Protein AF-A0A9E5WPI5-F1 (afdb_monomer)

Sequence (340 aa):
MIYPVNTEYEIFSVGKRRHTLGAVFVLNHKKPLEIGVPPVRPVAEEARRQGALLDLDKHSWPWSLMLVPVMKVDLFELANNHMWRTQFFFRRWTIETKPQSMQIESDSHGMTERGWMQYGFQTYYALLNCGFRMRPTAGTASGVHPVPLGFSRVYVFLPKGFSYDRWIEGLDAGRSFVTTGPMLDIRFNDKPPGHGFNVMPGTPARCRVQGVAESLHRLDRIEVIANGTVVRQIRPKNQPRSAGGFRSPIDISLPLEGSVWIAVRCFEPRPNGRYRFAHTAPVYFDRPGHPVRPRRADVQFLVQRMEEELRRNTGVLDESALNEYREALGLYRRLLEKAR

Radius of gyration: 19.89 Å; Cα contacts (8 Å, |Δi|>4): 734; chains: 1; bounding box: 46×51×60 Å

Secondary structure (DSSP, 8-state):
----EEEEEEEEEETTEEEEEEEEEEEEESS-----SSS-HHHHHHHHHTT-EEEES-TTSTTHHHHIIIII--EEEEE-TT--SS----TTTTGGG--GGGT--EETTEE-HHHHHHHHHHHHHHHHHTT--PEEEE---BTTBS--TTSSEEEE--TT---HHHHHHHHHTT-EEEESS-EEEEEETTBPTT-EEEPPTT--EEEEEEEEEEESS--SEEEEEETTEEEEEE----EE-TTSSEEEEEEEEEEE-SSEEEEEEEEEEEGGGEEEEEEEPPEEEE-TT-PPPPPHHHHHHHHHHHHHHHHHHTTTS-HHHHHHHHHHHHHHHHHHHH--

Structure (mmCIF, N/CA/C/O backbone):
data_AF-A0A9E5WPI5-F1
#
_entry.id   AF-A0A9E5WPI5-F1
#
loop_
_atom_site.group_PDB
_atom_site.id
_atom_site.type_symbol
_atom_site.label_atom_id
_atom_site.label_alt_id
_atom_site.label_comp_id
_atom_site.label_asym_id
_atom_site.label_entity_id
_atom_site.label_seq_id
_atom_site.pdbx_PDB_ins_code
_atom_site.Cartn_x
_atom_site.Cartn_y
_atom_site.Cartn_z
_atom_site.occupancy
_atom_site.B_iso_or_equiv
_atom_site.auth_seq_id
_atom_site.auth_comp_id
_atom_site.auth_asym_id
_atom_site.auth_atom_id
_atom_site.pdbx_PDB_model_num
ATOM 1 N N . MET A 1 1 ? -26.278 1.081 -14.578 1.00 50.69 1 MET A N 1
ATOM 2 C CA . MET A 1 1 ? -25.962 0.057 -13.561 1.00 50.69 1 MET A CA 1
ATOM 3 C C . MET A 1 1 ? -24.914 0.651 -12.631 1.00 50.69 1 MET A C 1
ATOM 5 O O . MET A 1 1 ? -23.851 1.017 -13.118 1.00 50.69 1 MET A O 1
ATOM 9 N N . ILE A 1 2 ? -25.239 0.849 -11.352 1.00 63.28 2 ILE A N 1
ATOM 10 C CA . ILE A 1 2 ? -24.267 1.232 -10.314 1.00 63.28 2 ILE A CA 1
ATOM 11 C C . ILE A 1 2 ? -23.739 -0.090 -9.754 1.00 63.28 2 ILE A C 1
ATOM 13 O O . ILE A 1 2 ? -24.537 -0.901 -9.297 1.00 63.28 2 ILE A O 1
ATOM 17 N N . TYR A 1 3 ? -22.442 -0.356 -9.914 1.00 68.56 3 TYR A N 1
ATOM 18 C CA . TYR A 1 3 ? -21.867 -1.680 -9.648 1.00 68.56 3 TYR A CA 1
ATOM 19 C C . TYR A 1 3 ? -21.501 -1.880 -8.162 1.00 68.56 3 TYR A C 1
ATOM 21 O O . TYR A 1 3 ? -22.060 -2.788 -7.551 1.00 68.56 3 TYR A O 1
ATOM 29 N N . PRO A 1 4 ? -20.633 -1.057 -7.540 1.00 72.50 4 PRO A N 1
ATOM 30 C CA . PRO A 1 4 ? -20.450 -1.096 -6.093 1.00 72.50 4 PRO A CA 1
ATOM 31 C C . PRO A 1 4 ? -21.407 -0.195 -5.324 1.00 72.50 4 PRO A C 1
ATOM 33 O O . PRO A 1 4 ? -21.613 0.961 -5.697 1.00 72.50 4 PRO A O 1
ATOM 36 N N . VAL A 1 5 ? -21.812 -0.673 -4.149 1.00 85.31 5 VAL A N 1
ATOM 37 C CA . VAL A 1 5 ? -21.965 0.200 -2.987 1.00 85.31 5 VAL A CA 1
ATOM 38 C C . VAL A 1 5 ? -20.600 0.212 -2.292 1.00 85.31 5 VAL A C 1
ATOM 40 O O . VAL A 1 5 ? -20.033 -0.846 -2.011 1.00 85.31 5 VAL A O 1
ATOM 43 N N . ASN A 1 6 ? -20.027 1.402 -2.123 1.00 92.44 6 ASN A N 1
ATOM 44 C CA . ASN A 1 6 ? -18.792 1.615 -1.375 1.00 92.44 6 ASN A CA 1
ATOM 45 C C . ASN A 1 6 ? -19.100 2.581 -0.236 1.00 92.44 6 ASN A C 1
ATOM 47 O O . ASN A 1 6 ? -19.814 3.562 -0.451 1.00 92.44 6 ASN A O 1
ATOM 51 N N . THR A 1 7 ? -18.532 2.329 0.937 1.00 94.31 7 THR A N 1
ATOM 52 C CA . THR A 1 7 ? -18.686 3.200 2.105 1.00 94.31 7 THR A CA 1
ATOM 53 C C . THR A 1 7 ? -17.316 3.647 2.575 1.00 94.31 7 THR A C 1
ATOM 55 O O . THR A 1 7 ? -16.410 2.829 2.716 1.00 94.31 7 THR A O 1
ATOM 58 N N . GLU A 1 8 ? -17.174 4.939 2.832 1.00 94.19 8 GLU A N 1
ATOM 59 C CA . GLU A 1 8 ? -16.038 5.502 3.548 1.00 94.19 8 GLU A CA 1
ATOM 60 C C . GLU A 1 8 ? -16.469 5.805 4.981 1.00 94.19 8 GLU A C 1
ATOM 62 O O . GLU A 1 8 ? -17.449 6.515 5.206 1.00 94.19 8 GLU A O 1
ATOM 67 N N . TYR A 1 9 ? -15.732 5.271 5.950 1.00 96.25 9 TYR A N 1
ATOM 68 C CA . TYR A 1 9 ? -15.844 5.674 7.344 1.00 96.25 9 TYR A CA 1
ATOM 69 C C . TYR A 1 9 ? -14.754 6.692 7.642 1.00 96.25 9 TYR A C 1
ATOM 71 O O . TYR A 1 9 ? -13.637 6.298 7.963 1.00 96.25 9 TYR A O 1
ATOM 79 N N . GLU A 1 10 ? -15.076 7.982 7.539 1.00 94.56 10 GLU A N 1
ATOM 80 C CA . GLU A 1 10 ? -14.158 9.084 7.836 1.00 94.56 10 GLU A CA 1
ATOM 81 C C . GLU A 1 10 ? -14.549 9.777 9.149 1.00 94.56 10 GLU A C 1
ATOM 83 O O . GLU A 1 10 ? -15.608 10.396 9.271 1.00 94.56 10 GLU A O 1
ATOM 88 N N . ILE A 1 11 ? -13.696 9.650 10.167 1.00 96.38 11 ILE A N 1
ATOM 89 C CA . ILE A 1 11 ? -14.0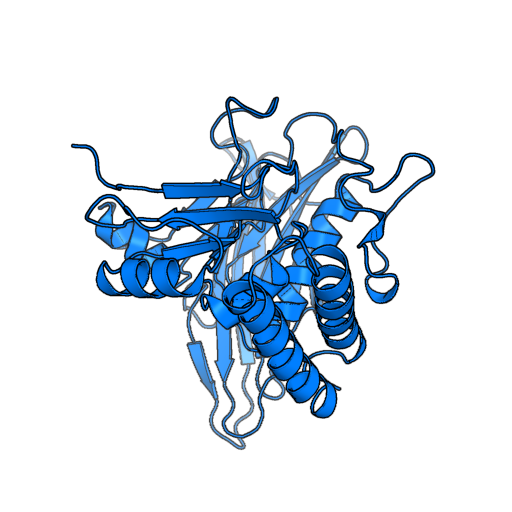26 10.037 11.541 1.00 96.38 11 ILE A CA 1
ATOM 90 C C . ILE A 1 11 ? -13.159 11.208 11.989 1.00 96.38 11 ILE A C 1
ATOM 92 O O . ILE A 1 11 ? -11.982 11.049 12.328 1.00 96.38 11 ILE A O 1
ATOM 96 N N . PHE A 1 12 ? -13.775 12.390 12.048 1.00 96.44 12 PHE A N 1
ATOM 97 C CA . PHE A 1 12 ? -13.180 13.627 12.577 1.00 96.44 12 PHE A CA 1
ATOM 98 C C . PHE A 1 12 ? -13.698 14.023 13.964 1.00 96.44 12 PHE A C 1
ATOM 100 O O . PHE A 1 12 ? -13.145 14.922 14.609 1.00 96.44 12 PHE A O 1
ATOM 107 N N . SER A 1 13 ? -14.755 13.366 14.433 1.00 96.12 13 SER A N 1
ATOM 108 C CA . SER A 1 13 ? -15.372 13.593 15.736 1.00 96.12 13 SER A CA 1
ATOM 109 C C . SER A 1 13 ? -15.882 12.290 16.330 1.00 96.12 13 SER A C 1
ATOM 111 O O . SER A 1 13 ? -16.380 11.433 15.607 1.00 96.12 13 SER A O 1
ATOM 113 N N . VAL A 1 14 ? -15.816 12.186 17.655 1.00 95.69 14 VAL A N 1
ATOM 114 C CA . VAL A 1 14 ? -16.407 11.092 18.430 1.00 95.69 14 VAL A CA 1
ATOM 115 C C . VAL A 1 14 ? -17.409 11.705 19.402 1.00 95.69 14 VAL A C 1
ATOM 117 O O . VAL A 1 14 ? -17.061 12.566 20.218 1.00 95.69 14 VAL A O 1
ATOM 120 N N . GLY A 1 15 ? -18.680 11.320 19.267 1.00 91.75 15 GLY A N 1
ATOM 121 C CA . GLY A 1 15 ? -19.781 12.022 19.922 1.00 91.75 15 GLY A CA 1
ATOM 122 C C . GLY A 1 15 ? -19.770 13.511 19.559 1.00 91.75 15 GLY A C 1
ATOM 123 O O . GLY A 1 15 ? -19.782 13.876 18.388 1.00 91.75 15 GLY A O 1
ATOM 124 N N . LYS A 1 16 ? -19.705 14.385 20.570 1.00 93.06 16 LYS A N 1
ATOM 125 C CA . LYS A 1 16 ? -19.639 15.849 20.384 1.00 93.06 16 LYS A CA 1
ATOM 126 C C . LYS A 1 16 ? -18.210 16.408 20.341 1.00 93.06 16 LYS A C 1
ATOM 128 O O . LYS A 1 16 ? -18.032 17.612 20.176 1.00 93.06 16 LYS A O 1
ATOM 133 N N . ARG A 1 17 ? -17.183 15.573 20.530 1.00 94.50 17 ARG A N 1
ATOM 134 C CA . ARG A 1 17 ? -15.786 16.013 20.633 1.00 94.50 17 ARG A CA 1
ATOM 135 C C . ARG A 1 17 ? -15.094 15.886 19.281 1.00 94.50 17 ARG A C 1
ATOM 137 O O . ARG A 1 17 ? -15.093 14.812 18.685 1.00 94.50 17 ARG A O 1
ATOM 144 N N . ARG A 1 18 ? -14.440 16.958 18.822 1.00 96.88 18 ARG A N 1
ATOM 145 C CA . ARG A 1 18 ? -13.533 16.885 17.668 1.00 96.88 18 ARG A CA 1
ATOM 146 C C . ARG A 1 18 ? -12.346 15.998 18.030 1.00 96.88 18 ARG A C 1
ATOM 148 O O . ARG A 1 18 ? -11.587 16.319 18.943 1.00 96.88 18 ARG A O 1
ATOM 155 N N . HIS A 1 19 ? -12.221 14.879 17.333 1.00 96.94 19 HIS A N 1
ATOM 156 C CA . HIS A 1 19 ? -11.227 13.852 17.604 1.00 96.94 19 HIS A CA 1
ATOM 157 C C . HIS A 1 19 ? -11.048 12.976 16.368 1.00 96.94 19 HIS A C 1
ATOM 159 O O . HIS A 1 19 ? -11.826 12.061 16.118 1.00 96.94 19 HIS A O 1
ATOM 165 N N . THR A 1 20 ? -10.031 13.288 15.568 1.00 96.62 20 THR A N 1
ATOM 166 C CA . THR A 1 20 ? -9.772 12.563 14.322 1.00 96.62 20 THR A CA 1
ATOM 167 C C . THR A 1 20 ? -9.248 11.156 14.598 1.00 96.62 20 THR A C 1
ATOM 169 O O . THR A 1 20 ? -8.258 11.008 15.317 1.00 96.62 20 THR A O 1
ATOM 172 N N . LEU A 1 21 ? -9.864 10.139 13.998 1.00 96.88 21 LEU A N 1
ATOM 173 C CA . LEU A 1 21 ? -9.338 8.771 13.958 1.00 96.88 21 LEU A CA 1
ATOM 174 C C . LEU A 1 21 ? -8.759 8.440 12.580 1.00 96.88 21 LEU A C 1
ATOM 176 O O . LEU A 1 21 ? -7.684 7.846 12.515 1.00 96.88 21 LEU A O 1
ATOM 180 N N . GLY A 1 22 ? -9.408 8.908 11.510 1.00 95.50 22 GLY A N 1
ATOM 181 C CA . GLY A 1 22 ? -8.979 8.726 10.124 1.00 95.50 22 GLY A CA 1
ATOM 182 C C . GLY A 1 22 ? -10.074 8.161 9.233 1.00 95.50 22 GLY A C 1
ATOM 183 O O . GLY A 1 22 ? -11.251 8.296 9.558 1.00 95.50 22 GLY A O 1
ATOM 184 N N . ALA A 1 23 ? -9.659 7.518 8.139 1.00 95.81 23 ALA A N 1
ATOM 185 C CA . ALA A 1 23 ? -10.548 6.892 7.166 1.00 95.81 23 ALA A CA 1
ATOM 186 C C . ALA A 1 23 ? -10.240 5.400 6.936 1.00 95.81 23 ALA A C 1
ATOM 188 O O . ALA A 1 23 ? -9.087 4.969 7.063 1.00 95.81 23 ALA A O 1
ATOM 189 N N . VAL A 1 24 ? -11.277 4.631 6.597 1.00 96.88 24 VAL A N 1
ATOM 190 C CA . VAL A 1 24 ? -11.214 3.260 6.060 1.00 96.88 24 VAL A CA 1
ATOM 191 C C . VAL A 1 24 ? -12.361 3.062 5.073 1.00 96.88 24 VAL A C 1
ATOM 193 O O . VAL A 1 24 ? -13.475 3.533 5.311 1.00 96.88 24 VAL A O 1
ATOM 196 N N . PHE A 1 25 ? -12.103 2.357 3.974 1.00 96.62 25 PHE A N 1
ATOM 197 C CA . PHE A 1 25 ? -13.113 2.087 2.956 1.00 96.62 25 PHE A CA 1
ATOM 198 C C . PHE A 1 25 ? -13.606 0.646 3.022 1.00 96.62 25 PHE A C 1
ATOM 200 O O . PHE A 1 25 ? -12.825 -0.290 3.196 1.00 96.62 25 PHE A O 1
ATOM 207 N N . VAL A 1 26 ? -14.905 0.466 2.804 1.00 97.31 26 VAL A N 1
ATOM 208 C CA . VAL A 1 26 ? -15.525 -0.822 2.503 1.00 97.31 26 VAL A CA 1
ATOM 209 C C . VAL A 1 26 ? -15.903 -0.826 1.030 1.00 97.31 26 VAL A C 1
ATOM 211 O O . VAL A 1 26 ? -16.758 -0.052 0.601 1.00 97.31 26 VAL A O 1
ATOM 214 N N . LEU A 1 27 ? -15.258 -1.689 0.252 1.00 95.75 27 LEU A N 1
ATOM 215 C CA . LEU A 1 27 ? -15.398 -1.756 -1.197 1.00 95.75 27 LEU A CA 1
ATOM 216 C C . LEU A 1 27 ? -16.236 -2.965 -1.614 1.00 95.75 27 LEU A C 1
ATOM 218 O O . LEU A 1 27 ? -15.983 -4.074 -1.148 1.00 95.75 27 LEU A O 1
ATOM 222 N N . ASN A 1 28 ? -17.163 -2.775 -2.558 1.00 95.25 28 ASN A N 1
ATOM 223 C CA . ASN A 1 28 ? -18.013 -3.839 -3.115 1.00 95.25 28 ASN A CA 1
ATOM 224 C C . ASN A 1 28 ? -18.935 -4.524 -2.084 1.00 95.25 28 ASN A C 1
ATOM 226 O O . ASN A 1 28 ? -19.221 -5.719 -2.187 1.00 95.25 28 ASN A O 1
ATOM 230 N N . HIS A 1 29 ? -19.435 -3.784 -1.095 1.00 94.38 29 HIS A N 1
ATOM 231 C CA . HIS A 1 29 ? -20.522 -4.309 -0.272 1.00 94.38 29 HIS A CA 1
ATOM 232 C C . HIS A 1 29 ? -21.839 -4.279 -1.076 1.00 94.38 29 HIS A C 1
ATOM 234 O O . HIS A 1 29 ? -22.006 -3.511 -2.027 1.00 94.38 29 HIS A O 1
ATOM 240 N N . LYS A 1 30 ? -22.758 -5.192 -0.762 1.00 92.50 30 LYS A N 1
ATOM 241 C CA . LYS A 1 30 ? -23.989 -5.457 -1.527 1.00 92.50 30 LYS A CA 1
ATOM 242 C C . LYS A 1 30 ? -25.201 -4.684 -1.011 1.00 92.50 30 LYS A C 1
ATOM 244 O O . LYS A 1 30 ? -26.140 -4.452 -1.766 1.00 92.50 30 LYS A O 1
ATOM 249 N N . LYS A 1 31 ? -25.189 -4.293 0.262 1.00 92.31 31 LYS A N 1
ATOM 250 C CA . LYS A 1 31 ? -26.218 -3.492 0.932 1.00 92.31 31 LYS A CA 1
ATOM 251 C C . LYS A 1 31 ? -25.551 -2.389 1.752 1.00 92.31 31 LYS A C 1
ATOM 253 O O . LYS A 1 31 ? -24.484 -2.658 2.306 1.00 92.31 31 LYS A O 1
ATOM 258 N N . PRO A 1 32 ? -26.138 -1.182 1.845 1.00 91.25 32 PRO A N 1
ATOM 259 C CA . PRO A 1 32 ? -25.635 -0.117 2.711 1.00 91.25 32 PRO A CA 1
ATOM 260 C C . PRO A 1 32 ? -25.313 -0.609 4.126 1.00 91.25 32 PRO A C 1
ATOM 262 O O . PRO A 1 32 ? -26.016 -1.463 4.663 1.00 91.25 32 PRO A O 1
ATOM 265 N N . LEU A 1 33 ? -24.233 -0.088 4.705 1.00 93.19 33 LEU A N 1
ATOM 266 C CA . LEU A 1 33 ? -23.847 -0.396 6.077 1.00 93.19 33 LEU A CA 1
ATOM 267 C C . LEU A 1 33 ? -24.508 0.612 7.018 1.00 93.19 33 LEU A C 1
ATOM 269 O O . LEU A 1 33 ? -24.252 1.808 6.925 1.00 93.19 33 LEU A O 1
ATOM 273 N N . GLU A 1 34 ? -25.332 0.122 7.940 1.00 93.38 34 GLU A N 1
ATOM 274 C CA . GLU A 1 34 ? -26.036 0.939 8.945 1.00 93.38 34 GLU A CA 1
ATOM 275 C C . GLU A 1 34 ? -25.361 0.864 10.328 1.00 93.38 34 GLU A C 1
ATOM 277 O O . GLU A 1 34 ? -25.966 1.122 11.365 1.00 93.38 34 GLU A O 1
ATOM 282 N N . ILE A 1 35 ? -24.085 0.475 10.350 1.00 95.19 35 ILE A N 1
ATOM 283 C CA . ILE A 1 35 ? -23.294 0.270 11.564 1.00 95.19 35 ILE A CA 1
ATOM 284 C C . ILE A 1 35 ? -22.395 1.491 11.767 1.00 95.19 35 ILE A C 1
ATOM 286 O O . ILE A 1 35 ? -21.626 1.845 10.873 1.00 95.19 35 ILE A O 1
ATOM 290 N N . GLY A 1 36 ? -22.485 2.130 12.935 1.00 93.75 36 GLY A N 1
ATOM 291 C CA . GLY A 1 36 ? -21.607 3.235 13.326 1.00 93.75 36 GLY A CA 1
ATOM 292 C C . GLY A 1 36 ? -20.227 2.765 13.796 1.00 93.75 36 GLY A C 1
ATOM 293 O O . GLY A 1 36 ? -20.041 1.600 14.136 1.00 93.75 36 GLY A O 1
ATOM 294 N N . VAL A 1 37 ? -19.267 3.691 13.841 1.00 95.44 37 VAL A N 1
ATOM 295 C CA . VAL A 1 37 ? -17.918 3.465 14.386 1.00 95.44 37 VAL A CA 1
ATOM 296 C C . VAL A 1 37 ? -17.485 4.662 15.237 1.00 95.44 37 VAL A C 1
ATOM 298 O O . VAL A 1 37 ? -17.941 5.782 14.979 1.00 95.44 37 VAL A O 1
ATOM 301 N N . PRO A 1 38 ? -16.559 4.477 16.195 1.00 95.94 38 PRO A N 1
ATOM 302 C CA . PRO A 1 38 ? -16.013 3.199 16.690 1.00 95.94 38 PRO A CA 1
ATOM 303 C C . PRO A 1 38 ? -16.991 2.460 17.641 1.00 95.94 38 PRO A C 1
ATOM 305 O O . PRO A 1 38 ? -17.919 3.109 18.123 1.00 95.94 38 PRO A O 1
ATOM 308 N N . PRO A 1 39 ? -16.818 1.145 17.926 1.00 97.50 39 PRO A N 1
ATOM 309 C CA . PRO A 1 39 ? -15.755 0.222 17.479 1.00 97.50 39 PRO A CA 1
ATOM 310 C C . PRO A 1 39 ? -15.875 -0.186 15.999 1.00 97.50 39 PRO A C 1
ATOM 312 O O . PRO A 1 39 ? -16.921 0.002 15.383 1.00 97.50 39 PRO A O 1
ATOM 315 N N . VAL A 1 40 ? -14.810 -0.739 15.406 1.00 98.12 40 VAL A N 1
ATOM 316 C CA . VAL A 1 40 ? -14.746 -1.043 13.956 1.00 98.12 40 VAL A CA 1
ATOM 317 C C . VAL A 1 40 ? -14.984 -2.513 13.594 1.00 98.12 40 VAL A C 1
ATOM 319 O O . VAL A 1 40 ? -15.326 -2.820 12.450 1.00 98.12 40 VAL A O 1
ATOM 322 N N . ARG A 1 41 ? -14.826 -3.449 14.535 1.00 98.31 41 ARG A N 1
ATOM 323 C CA . ARG A 1 41 ? -14.982 -4.892 14.291 1.00 98.31 41 ARG A CA 1
ATOM 324 C C . ARG A 1 41 ? -16.346 -5.273 13.696 1.00 98.31 41 ARG A C 1
ATOM 326 O O . ARG A 1 41 ? -16.334 -6.019 12.715 1.00 98.31 41 ARG A O 1
ATOM 333 N N . PRO A 1 42 ? -17.497 -4.758 14.178 1.00 98.31 42 PRO A N 1
ATOM 334 C CA . PRO A 1 42 ? -18.795 -5.123 13.604 1.00 98.31 42 PRO A CA 1
ATOM 335 C C . PRO A 1 42 ? -18.935 -4.722 12.127 1.00 98.31 42 PRO A C 1
ATOM 337 O O . PRO A 1 42 ? -19.527 -5.457 11.337 1.00 98.31 42 PRO A O 1
ATOM 340 N N . VAL A 1 43 ? -18.330 -3.594 11.729 1.00 98.06 43 VAL A N 1
ATOM 341 C CA . VAL A 1 43 ? -18.262 -3.164 10.322 1.00 98.06 43 VAL A CA 1
ATOM 342 C C . VAL A 1 43 ? -17.446 -4.151 9.494 1.00 98.06 43 VAL A C 1
ATOM 344 O O . VAL A 1 43 ? -17.877 -4.546 8.412 1.00 98.06 43 VAL A O 1
ATOM 347 N N . ALA A 1 44 ? -16.286 -4.581 9.998 1.00 98.06 44 ALA A N 1
ATOM 348 C CA . ALA A 1 44 ? -15.452 -5.556 9.305 1.00 98.06 44 ALA A CA 1
ATOM 349 C C . ALA A 1 44 ? -16.178 -6.898 9.121 1.00 98.06 44 ALA A C 1
ATOM 351 O O . ALA A 1 44 ? -16.137 -7.479 8.039 1.00 98.06 44 ALA A O 1
ATOM 352 N N . GLU A 1 45 ? -16.872 -7.384 10.149 1.00 98.25 45 GLU A N 1
ATOM 353 C CA . GLU A 1 45 ? -17.633 -8.635 10.091 1.00 98.25 45 GLU A CA 1
ATOM 354 C C . GLU A 1 45 ? -18.777 -8.569 9.073 1.00 98.25 45 GLU A C 1
ATOM 356 O O . GLU A 1 45 ? -18.928 -9.484 8.261 1.00 98.25 45 GLU A 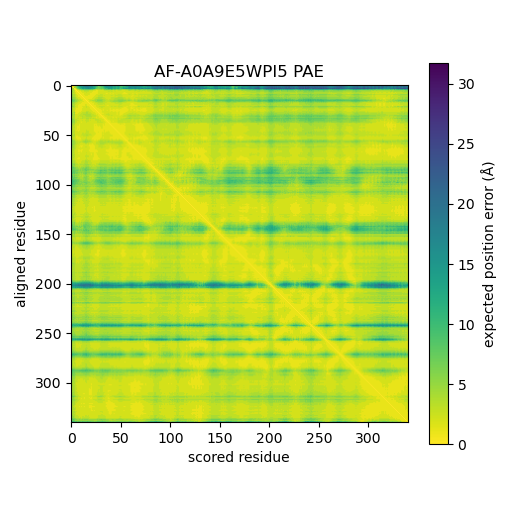O 1
ATOM 361 N N . GLU A 1 46 ? -19.540 -7.473 9.052 1.00 97.88 46 GLU A N 1
ATOM 362 C CA . GLU A 1 46 ? -20.605 -7.288 8.064 1.00 97.88 46 GLU A CA 1
ATOM 363 C C . GLU A 1 46 ? -20.053 -7.139 6.642 1.00 97.88 46 GLU A C 1
ATOM 365 O O . GLU A 1 46 ? -20.544 -7.792 5.721 1.00 97.88 46 GLU A O 1
ATOM 370 N N . ALA A 1 47 ? -18.984 -6.361 6.455 1.00 97.06 47 ALA A N 1
ATOM 371 C CA . ALA A 1 47 ? -18.306 -6.246 5.167 1.00 97.06 47 ALA A CA 1
ATOM 372 C C . ALA A 1 47 ? -17.906 -7.630 4.623 1.00 97.06 47 ALA A C 1
ATOM 374 O O . ALA A 1 47 ? -18.170 -7.955 3.463 1.00 97.06 47 ALA A O 1
ATOM 375 N N . ARG A 1 48 ? -17.342 -8.490 5.480 1.00 96.81 48 ARG A N 1
ATOM 376 C CA . ARG A 1 48 ? -16.956 -9.864 5.122 1.00 96.81 48 ARG A CA 1
ATOM 377 C C . ARG A 1 48 ? -18.156 -10.729 4.753 1.00 96.81 48 ARG A C 1
ATOM 379 O O . ARG A 1 48 ? -18.073 -11.445 3.757 1.00 96.81 48 ARG A O 1
ATOM 386 N N . ARG A 1 49 ? -19.274 -10.640 5.490 1.00 97.25 49 ARG A N 1
ATOM 387 C CA . ARG A 1 49 ? -20.525 -11.347 5.139 1.00 97.25 49 ARG A CA 1
ATOM 388 C C . ARG A 1 49 ? -21.025 -10.978 3.744 1.00 97.25 49 ARG A C 1
ATOM 390 O O . ARG A 1 49 ? -21.590 -11.823 3.057 1.00 97.25 49 ARG A O 1
ATOM 397 N N . GLN A 1 50 ? -20.787 -9.742 3.316 1.00 95.81 50 GLN A N 1
ATOM 398 C CA . GLN A 1 50 ? -21.175 -9.255 1.994 1.00 95.81 50 GLN A CA 1
ATOM 399 C C . GLN A 1 50 ? -20.123 -9.506 0.894 1.00 95.81 50 GLN A C 1
ATOM 401 O O . GLN A 1 50 ? -20.351 -9.128 -0.255 1.00 95.81 50 GLN A O 1
ATOM 406 N N . GLY A 1 51 ? -18.984 -10.136 1.209 1.00 95.19 51 GLY A N 1
ATOM 407 C CA . GLY A 1 51 ? -17.891 -10.357 0.253 1.00 95.19 51 GLY A CA 1
ATOM 408 C C . GLY A 1 51 ? -17.136 -9.079 -0.134 1.00 95.19 51 GLY A C 1
ATOM 409 O O . GLY A 1 51 ? -16.539 -9.017 -1.209 1.00 95.19 51 GLY A O 1
ATOM 410 N N . ALA A 1 52 ? -17.190 -8.051 0.715 1.00 96.94 52 ALA A N 1
ATOM 411 C CA . ALA A 1 52 ? -16.508 -6.783 0.503 1.00 96.94 52 ALA A CA 1
ATOM 412 C C . ALA A 1 52 ? -15.021 -6.854 0.884 1.00 96.94 52 ALA A C 1
ATOM 414 O O . ALA A 1 52 ? -14.601 -7.660 1.725 1.00 96.94 52 ALA A O 1
ATOM 415 N N . LEU A 1 53 ? -14.242 -5.953 0.286 1.00 97.94 53 LEU A N 1
ATOM 416 C CA . LEU A 1 53 ? -12.843 -5.713 0.633 1.00 97.94 53 LEU A CA 1
ATOM 417 C C . LEU A 1 53 ? -12.727 -4.487 1.539 1.00 97.94 53 LEU A C 1
ATOM 419 O O . LEU A 1 53 ? -13.491 -3.534 1.402 1.00 97.94 53 LEU A O 1
ATOM 423 N N . LEU A 1 54 ? -11.753 -4.501 2.442 1.00 98.31 54 LEU A N 1
ATOM 424 C CA . LEU A 1 54 ? -11.457 -3.388 3.344 1.00 98.31 54 LEU A CA 1
ATOM 425 C C . LEU A 1 54 ? -10.171 -2.686 2.904 1.00 98.31 54 LEU A C 1
ATOM 427 O O . LEU A 1 54 ? -9.130 -3.338 2.822 1.00 98.31 54 LEU A O 1
ATOM 431 N N . ASP A 1 55 ? -10.221 -1.379 2.651 1.00 97.75 55 ASP A N 1
ATOM 432 C CA . ASP A 1 55 ? -9.068 -0.594 2.187 1.00 97.75 55 ASP A CA 1
ATOM 433 C C . ASP A 1 55 ? -8.613 0.452 3.204 1.00 97.75 55 ASP A C 1
ATOM 435 O O . ASP A 1 55 ? -9.408 1.238 3.726 1.00 97.75 55 ASP A O 1
ATOM 439 N N . LEU A 1 56 ? -7.311 0.445 3.485 1.00 96.38 56 LEU A N 1
ATOM 440 C CA . LEU A 1 56 ? -6.658 1.399 4.364 1.00 96.38 56 LEU A CA 1
ATOM 441 C C . LEU A 1 56 ? -6.303 2.674 3.586 1.00 96.38 56 LEU A C 1
ATOM 443 O O . LEU A 1 56 ? -5.282 2.694 2.898 1.00 96.38 56 LEU A O 1
ATOM 447 N N . ASP A 1 57 ? -7.077 3.751 3.772 1.00 93.38 57 ASP A N 1
ATOM 448 C CA . ASP A 1 57 ? -6.886 5.048 3.082 1.00 93.38 57 ASP A CA 1
ATOM 449 C C . ASP A 1 57 ? -5.456 5.595 3.215 1.00 93.38 57 ASP A C 1
ATOM 451 O O . ASP A 1 57 ? -4.796 5.978 2.251 1.00 93.38 57 ASP A O 1
ATOM 455 N N . LYS A 1 58 ? -4.934 5.641 4.443 1.00 92.25 58 LYS A N 1
ATOM 456 C CA . LYS A 1 58 ? -3.563 6.092 4.702 1.00 92.25 58 LYS A CA 1
ATOM 457 C C . LYS A 1 58 ? -2.956 5.305 5.836 1.00 92.25 58 LYS A C 1
ATOM 459 O O . LYS A 1 58 ? -3.569 5.092 6.872 1.00 92.25 58 LYS A O 1
ATOM 464 N N . HIS A 1 59 ? -1.679 5.004 5.698 1.00 93.44 59 HIS A N 1
ATOM 465 C CA . HIS A 1 59 ? -0.868 4.376 6.735 1.00 93.44 59 HIS A CA 1
ATOM 466 C C . HIS A 1 59 ? -0.679 5.225 8.000 1.00 93.44 59 HIS A C 1
ATOM 468 O O . HIS A 1 59 ? -0.390 4.671 9.057 1.00 93.44 59 HIS A O 1
ATOM 474 N N . SER A 1 60 ? -0.832 6.549 7.899 1.00 94.06 60 SER A N 1
ATOM 475 C CA . SER A 1 60 ? -0.496 7.477 8.979 1.00 94.06 60 SER A CA 1
ATOM 476 C C . SER A 1 60 ? -1.694 8.041 9.742 1.00 94.06 60 SER A C 1
ATOM 478 O O . SER A 1 60 ? -1.490 8.834 10.660 1.00 94.06 60 SER A O 1
ATOM 480 N N . TRP A 1 61 ? -2.935 7.647 9.418 1.00 95.94 61 TRP A N 1
ATOM 481 C CA . TRP A 1 61 ? -4.055 8.048 10.269 1.00 95.94 61 TRP A CA 1
ATOM 482 C C . TRP A 1 61 ? -3.915 7.464 11.681 1.00 95.94 61 TRP A C 1
ATOM 484 O O . TRP A 1 61 ? -3.390 6.355 11.833 1.00 95.94 61 TRP A O 1
ATOM 494 N N . PRO A 1 62 ? -4.425 8.166 12.709 1.00 96.88 62 PRO A N 1
ATOM 495 C CA . PRO A 1 62 ? -4.370 7.711 14.093 1.00 96.88 62 PRO A CA 1
ATOM 496 C C . PRO A 1 62 ? -4.800 6.252 14.300 1.00 96.88 62 PRO A C 1
ATOM 498 O O . PRO A 1 62 ? -4.083 5.489 14.935 1.00 96.88 62 PRO A O 1
ATOM 501 N N . TRP A 1 63 ? -5.916 5.808 13.719 1.00 97.31 63 TRP A N 1
ATOM 502 C CA . TRP A 1 63 ? -6.384 4.430 13.906 1.00 97.31 63 TRP A CA 1
ATOM 503 C C . TRP A 1 63 ? -5.768 3.389 12.965 1.00 97.31 63 TRP A C 1
ATOM 505 O O . TRP A 1 63 ? -5.938 2.196 13.200 1.00 97.31 63 TRP A O 1
ATOM 515 N N . SER A 1 64 ? -5.027 3.788 11.926 1.00 97.62 64 SER A N 1
ATOM 516 C CA . SER A 1 64 ? -4.742 2.910 10.781 1.00 97.62 64 SER A CA 1
ATOM 517 C C . SER A 1 64 ? -4.044 1.617 11.155 1.00 97.62 64 SER A C 1
ATOM 519 O O . SER A 1 64 ? -4.414 0.540 10.694 1.00 97.62 64 SER A O 1
ATOM 521 N N . LEU A 1 65 ? -3.045 1.714 12.028 1.00 98.19 65 LEU A N 1
ATOM 522 C CA . LEU A 1 65 ? -2.268 0.557 12.453 1.00 98.19 65 LEU A CA 1
ATOM 523 C C . LEU A 1 65 ? -3.041 -0.346 13.427 1.00 98.19 65 LEU A C 1
ATOM 525 O O . LEU A 1 65 ? -2.673 -1.507 13.570 1.00 98.19 65 LEU A O 1
ATOM 529 N N . MET A 1 66 ? -4.115 0.137 14.059 1.00 98.62 66 MET A N 1
ATOM 530 C CA . MET A 1 66 ? -5.043 -0.703 14.824 1.00 98.62 66 MET A CA 1
ATOM 531 C C . MET A 1 66 ? -5.979 -1.462 13.878 1.00 98.62 66 MET A C 1
ATOM 533 O O . MET A 1 66 ? -6.182 -2.663 14.058 1.00 98.62 66 MET A O 1
ATOM 537 N N . LEU A 1 67 ? -6.480 -0.793 12.829 1.00 98.75 67 LEU A N 1
ATOM 538 C CA . LEU A 1 67 ? -7.421 -1.396 11.882 1.00 98.75 67 LEU A CA 1
ATOM 539 C C . LEU A 1 67 ? -6.855 -2.663 11.238 1.00 98.75 67 LEU A C 1
ATOM 541 O O . LEU A 1 67 ? -7.582 -3.644 11.100 1.00 98.75 67 LEU A O 1
ATOM 545 N N . VAL A 1 68 ? -5.566 -2.666 10.874 1.00 98.69 68 VAL A N 1
ATOM 546 C CA . VAL A 1 68 ? -4.925 -3.776 10.144 1.00 98.69 68 VAL A CA 1
ATOM 547 C C . VAL A 1 68 ? -5.200 -5.146 10.789 1.00 98.69 68 VAL A C 1
ATOM 549 O O . VAL A 1 68 ? -5.796 -5.987 10.114 1.00 98.69 68 VAL A O 1
ATOM 552 N N . PRO A 1 69 ? -4.840 -5.406 12.062 1.00 98.50 69 PRO A N 1
ATOM 553 C CA . PRO A 1 69 ? -5.139 -6.680 12.711 1.00 98.50 69 PRO A CA 1
ATOM 554 C C . PRO A 1 69 ? -6.606 -6.843 13.132 1.00 98.50 69 PRO A C 1
ATOM 556 O O . PRO A 1 69 ? -7.117 -7.960 13.068 1.00 98.50 69 PRO A O 1
ATOM 559 N N . VAL A 1 70 ? -7.283 -5.767 13.548 1.00 98.62 70 VAL A N 1
ATOM 560 C CA . VAL A 1 70 ? -8.641 -5.839 14.124 1.00 98.62 70 VAL A CA 1
ATOM 561 C C . VAL A 1 70 ? -9.689 -6.116 13.052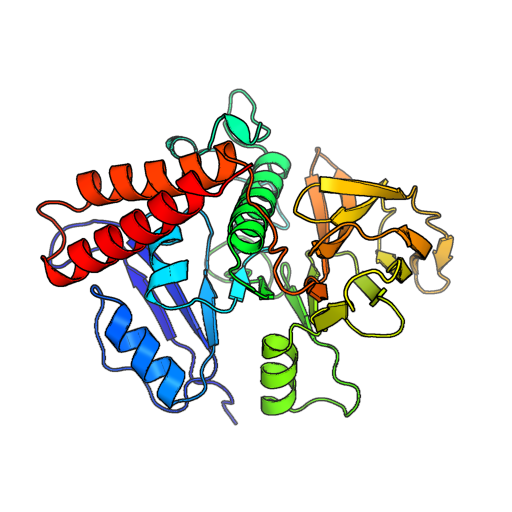 1.00 98.62 70 VAL A C 1
ATOM 563 O O . VAL A 1 70 ? -10.497 -7.034 13.188 1.00 98.62 70 VAL A O 1
ATOM 566 N N . MET A 1 71 ? -9.635 -5.362 11.954 1.00 98.44 71 MET A N 1
ATOM 567 C CA . MET A 1 71 ? -10.528 -5.525 10.808 1.00 98.44 71 MET A CA 1
ATOM 568 C C . MET A 1 71 ? -10.007 -6.552 9.794 1.00 98.44 71 MET A C 1
ATOM 570 O O . MET A 1 71 ? -10.736 -6.928 8.876 1.00 98.44 71 MET A O 1
ATOM 574 N N . LYS A 1 72 ? -8.753 -7.011 9.940 1.00 98.06 72 LYS A N 1
ATOM 575 C CA . LYS A 1 72 ? -8.047 -7.840 8.947 1.00 98.06 72 LYS A CA 1
ATOM 576 C C . LYS A 1 72 ? -8.068 -7.166 7.576 1.00 98.06 72 LYS A C 1
ATOM 578 O O . LYS A 1 72 ? -8.592 -7.730 6.618 1.00 98.06 72 LYS A O 1
ATOM 583 N N . VAL A 1 73 ? -7.574 -5.930 7.525 1.00 98.38 73 VAL A N 1
ATOM 584 C CA . VAL A 1 73 ? -7.659 -5.068 6.337 1.00 98.38 73 VAL A CA 1
ATOM 585 C C . VAL A 1 73 ? -6.984 -5.730 5.135 1.00 98.38 73 VAL A C 1
ATOM 587 O O . VAL A 1 73 ? -5.928 -6.352 5.258 1.00 98.38 73 VAL A O 1
ATOM 590 N N . ASP A 1 74 ? -7.613 -5.603 3.971 1.00 98.56 74 ASP A N 1
ATOM 591 C CA . ASP A 1 74 ? -7.203 -6.274 2.743 1.00 98.56 74 ASP A CA 1
ATOM 592 C C . ASP A 1 74 ? -6.208 -5.487 1.917 1.00 98.56 74 ASP A C 1
ATOM 594 O O . ASP A 1 74 ? -5.266 -6.040 1.343 1.00 98.56 74 ASP A O 1
ATOM 598 N N . LEU A 1 75 ? -6.502 -4.202 1.791 1.00 98.62 75 LEU A N 1
ATOM 599 C CA . LEU A 1 75 ? -5.924 -3.325 0.802 1.00 98.62 75 LEU A CA 1
ATOM 600 C C . LEU A 1 75 ? -5.172 -2.207 1.521 1.00 98.62 75 LEU A C 1
ATOM 602 O O . LEU A 1 75 ? -5.529 -1.794 2.626 1.00 98.62 75 LEU A O 1
ATOM 606 N N . PHE A 1 76 ? -4.064 -1.790 0.925 1.00 98.50 76 PHE A N 1
ATOM 607 C CA . PHE A 1 76 ? -3.235 -0.711 1.438 1.00 98.50 76 PHE A CA 1
ATOM 608 C C . PHE A 1 76 ? -3.065 0.322 0.337 1.00 98.50 76 PHE A C 1
ATOM 610 O O . PHE A 1 76 ? -2.402 0.028 -0.666 1.00 98.50 76 PHE A O 1
ATOM 617 N N . GLU A 1 77 ? -3.569 1.540 0.539 1.00 96.75 77 GLU A N 1
ATOM 618 C CA . GLU A 1 77 ? -3.392 2.626 -0.420 1.00 96.75 77 GLU A CA 1
ATOM 619 C C . GLU A 1 77 ? -1.939 3.124 -0.460 1.00 96.75 77 GLU A C 1
ATOM 621 O O . GLU A 1 77 ? -1.519 4.123 0.140 1.00 96.75 77 GLU A O 1
ATOM 626 N N . LEU A 1 78 ? -1.123 2.393 -1.210 1.00 96.94 78 LEU A N 1
ATOM 627 C CA . LEU A 1 78 ? 0.297 2.658 -1.369 1.00 96.94 78 LEU A CA 1
ATOM 628 C C . LEU A 1 78 ? 0.523 3.909 -2.229 1.00 96.94 78 LEU A C 1
ATOM 630 O O . LEU A 1 78 ? 1.486 4.645 -2.017 1.00 96.94 78 LEU A O 1
ATOM 634 N N . ALA A 1 79 ? -0.395 4.171 -3.164 1.00 95.69 79 ALA A N 1
ATOM 635 C CA . ALA A 1 79 ? -0.511 5.434 -3.886 1.00 95.69 79 ALA A CA 1
ATOM 636 C C . ALA A 1 79 ? -1.737 6.227 -3.395 1.00 95.69 79 ALA A C 1
ATOM 638 O O . ALA A 1 79 ? -2.642 6.517 -4.172 1.00 95.69 79 ALA A O 1
ATOM 639 N N . ASN A 1 80 ? -1.769 6.542 -2.098 1.00 93.94 80 ASN A N 1
ATOM 640 C CA . ASN A 1 80 ? -2.850 7.309 -1.471 1.00 93.94 80 ASN A CA 1
ATOM 641 C C . ASN A 1 80 ? -2.970 8.752 -1.987 1.00 93.94 80 ASN A C 1
ATOM 643 O O . ASN A 1 80 ? -2.129 9.280 -2.723 1.00 93.94 80 ASN A O 1
ATOM 647 N N . ASN A 1 81 ? -4.015 9.410 -1.506 1.00 90.00 81 ASN A N 1
ATOM 648 C CA . ASN A 1 81 ? -4.444 10.766 -1.834 1.00 90.00 81 ASN A CA 1
ATOM 649 C C . ASN A 1 81 ? -3.452 11.891 -1.454 1.00 90.00 81 ASN A C 1
ATOM 651 O O . ASN A 1 81 ? -3.676 13.047 -1.813 1.00 90.00 81 ASN A O 1
ATOM 655 N N . HIS A 1 82 ? -2.322 11.590 -0.805 1.00 91.44 82 HIS A N 1
ATOM 656 C CA . HIS A 1 82 ? -1.205 12.527 -0.601 1.00 91.44 82 HIS A CA 1
ATOM 657 C C . HIS A 1 82 ? -0.094 12.398 -1.663 1.00 91.44 82 HIS A C 1
ATOM 659 O O . HIS A 1 82 ? 0.890 13.140 -1.637 1.00 91.44 82 HIS A O 1
ATOM 665 N N . MET A 1 83 ? -0.259 11.501 -2.641 1.00 90.62 83 MET A N 1
ATOM 666 C CA . MET A 1 83 ? 0.560 11.452 -3.855 1.00 90.62 83 MET A CA 1
ATOM 667 C C . MET A 1 83 ? 0.007 12.432 -4.889 1.00 90.62 83 MET A C 1
ATOM 669 O O . MET A 1 83 ? -1.038 12.196 -5.493 1.00 90.62 83 MET A O 1
ATOM 673 N N . TRP A 1 84 ? 0.684 13.560 -5.102 1.00 88.75 84 TRP A N 1
ATOM 674 C CA . TRP A 1 84 ? 0.115 14.662 -5.884 1.00 88.75 84 TRP A CA 1
ATOM 675 C C . TRP A 1 84 ? 0.756 14.837 -7.250 1.00 88.75 84 TRP A C 1
ATOM 677 O O . TRP A 1 84 ? 1.969 14.719 -7.419 1.00 88.75 84 TRP A O 1
ATOM 687 N N . ARG A 1 85 ? -0.056 15.221 -8.243 1.00 87.31 85 ARG A N 1
ATOM 688 C CA . ARG A 1 85 ? 0.456 15.649 -9.555 1.00 87.31 85 ARG A CA 1
ATOM 689 C C . ARG A 1 85 ? 1.140 17.008 -9.476 1.00 87.31 85 ARG A C 1
ATOM 691 O O . ARG A 1 85 ? 2.052 17.266 -10.257 1.00 87.31 85 ARG A O 1
ATOM 698 N N . THR A 1 86 ? 0.743 17.847 -8.529 1.00 87.25 86 THR A N 1
ATOM 699 C CA . THR A 1 86 ? 1.294 19.174 -8.209 1.00 87.25 86 THR A CA 1
ATOM 700 C C . THR A 1 86 ? 2.271 19.088 -7.033 1.00 87.25 86 THR A C 1
ATOM 702 O O . THR A 1 86 ? 2.551 17.991 -6.554 1.00 87.25 86 THR A O 1
ATOM 705 N N . GLN A 1 87 ? 2.857 20.212 -6.617 1.00 87.06 87 GLN A N 1
ATOM 706 C CA . GLN A 1 87 ? 3.804 20.255 -5.500 1.00 87.06 87 GLN A CA 1
ATOM 707 C C . GLN A 1 87 ? 3.200 19.652 -4.225 1.00 87.06 87 GLN A C 1
ATOM 709 O O . GLN A 1 87 ? 2.109 20.039 -3.823 1.00 87.06 87 GLN A O 1
ATOM 714 N N . PHE A 1 88 ? 3.928 18.741 -3.578 1.00 87.06 88 PHE A N 1
ATOM 715 C CA . PHE A 1 88 ? 3.524 18.146 -2.305 1.00 87.06 88 PHE A CA 1
ATOM 716 C C . PHE A 1 88 ? 3.446 19.202 -1.189 1.00 87.06 88 PHE A C 1
ATOM 718 O O . PHE A 1 88 ? 4.454 19.832 -0.859 1.00 87.06 88 PHE A O 1
ATOM 725 N N . PHE A 1 89 ? 2.256 19.394 -0.608 1.00 86.12 89 PHE A N 1
ATOM 726 C CA . PHE A 1 89 ? 1.998 20.459 0.374 1.00 86.12 89 PHE A CA 1
ATOM 727 C C . PHE A 1 89 ? 1.847 19.950 1.814 1.00 86.12 89 PHE A C 1
ATOM 729 O O . PHE A 1 89 ? 2.125 20.684 2.760 1.00 86.12 89 PHE A O 1
ATOM 736 N N . PHE A 1 90 ? 1.496 18.677 2.015 1.00 88.44 90 PHE A N 1
ATOM 737 C CA . PHE A 1 90 ? 1.305 18.079 3.343 1.00 88.44 90 PHE A CA 1
ATOM 738 C C . PHE A 1 90 ? 2.613 17.656 4.025 1.00 88.44 90 PHE A C 1
ATOM 740 O O . PHE A 1 90 ? 2.755 16.561 4.564 1.00 88.44 90 PHE A O 1
ATOM 747 N N . ARG A 1 91 ? 3.584 18.569 4.054 1.00 92.38 91 ARG A N 1
ATOM 748 C CA . ARG A 1 91 ? 4.953 18.310 4.523 1.00 92.38 91 ARG A CA 1
ATOM 749 C C . ARG A 1 91 ? 5.050 18.013 6.020 1.00 92.38 91 ARG A C 1
ATOM 751 O O . ARG A 1 91 ? 5.968 17.326 6.451 1.00 92.38 91 ARG A O 1
ATOM 758 N N . ARG A 1 92 ? 4.109 18.520 6.819 1.00 92.94 92 ARG A N 1
ATOM 759 C CA . ARG A 1 92 ? 4.054 18.311 8.278 1.00 92.94 92 ARG A CA 1
ATOM 760 C C . ARG A 1 92 ? 2.960 17.344 8.715 1.00 92.94 92 ARG A C 1
ATOM 762 O O . ARG A 1 92 ? 2.753 17.161 9.907 1.00 92.94 92 ARG A O 1
ATOM 769 N N . TRP A 1 93 ? 2.255 16.736 7.767 1.00 89.94 93 TRP A N 1
ATOM 770 C CA . TRP A 1 93 ? 1.185 15.804 8.082 1.00 89.94 93 TRP A CA 1
ATOM 771 C C . TRP A 1 93 ? 1.736 14.586 8.819 1.00 89.94 93 TRP A C 1
ATOM 773 O O . TRP A 1 93 ? 2.545 13.845 8.260 1.00 89.94 93 TRP A O 1
ATOM 783 N N . THR A 1 94 ? 1.288 14.363 10.057 1.00 89.38 94 THR A N 1
ATOM 784 C CA . THR A 1 94 ? 1.660 13.204 10.894 1.00 89.38 94 THR A CA 1
ATOM 785 C C . THR A 1 94 ? 3.170 13.054 11.118 1.00 89.38 94 THR A C 1
ATOM 787 O O . THR A 1 94 ? 3.659 11.958 11.397 1.00 89.38 94 THR A O 1
ATOM 790 N N . ILE A 1 95 ? 3.935 14.140 10.963 1.00 88.44 95 ILE A N 1
ATOM 791 C CA . ILE A 1 95 ? 5.404 14.122 11.004 1.00 88.44 95 ILE A CA 1
ATOM 792 C C . ILE A 1 95 ? 5.940 13.693 12.373 1.00 88.44 95 ILE A C 1
ATOM 794 O O . ILE A 1 95 ? 6.985 13.056 12.455 1.00 88.44 95 ILE A O 1
ATOM 798 N N . GLU A 1 96 ? 5.196 13.989 13.432 1.00 88.00 96 GLU A N 1
ATOM 799 C CA . GLU A 1 96 ? 5.453 13.587 14.810 1.00 88.00 96 GLU A CA 1
ATOM 800 C C . GLU A 1 96 ? 5.373 12.070 15.017 1.00 88.00 96 GLU A C 1
ATOM 802 O O . GLU A 1 96 ? 6.033 11.538 15.901 1.00 88.00 96 GLU A O 1
ATOM 807 N N . THR A 1 97 ? 4.619 11.365 14.168 1.00 86.31 97 THR A N 1
ATOM 808 C CA . THR A 1 97 ? 4.460 9.901 14.235 1.00 86.31 97 THR A CA 1
ATOM 809 C C . THR A 1 97 ? 5.505 9.146 13.411 1.00 86.31 97 THR A C 1
ATOM 811 O O . THR A 1 97 ? 5.522 7.916 13.400 1.00 86.31 97 THR A O 1
ATOM 814 N N . LYS A 1 98 ? 6.371 9.869 12.690 1.00 86.62 98 LYS A N 1
ATOM 815 C CA . LYS A 1 98 ? 7.360 9.302 11.771 1.00 86.62 98 LYS A CA 1
ATOM 816 C C . LYS A 1 98 ? 8.430 8.528 12.552 1.00 86.62 98 LYS A C 1
ATOM 818 O O . LYS A 1 98 ? 9.172 9.137 13.325 1.00 86.62 98 LYS A O 1
ATOM 823 N N . PRO A 1 99 ? 8.602 7.219 12.314 1.00 88.31 99 PRO A N 1
ATOM 824 C CA . PRO A 1 99 ? 9.626 6.450 13.007 1.00 88.31 99 PRO A CA 1
ATOM 825 C C . PRO A 1 99 ? 11.025 6.877 12.560 1.00 88.31 99 PRO A C 1
ATOM 827 O O . PRO A 1 99 ? 11.348 6.889 11.367 1.00 88.31 99 PRO A O 1
ATOM 830 N N . GLN A 1 100 ? 11.889 7.185 13.530 1.00 88.50 100 GLN A N 1
ATOM 831 C CA . GLN A 1 100 ? 13.289 7.539 13.268 1.00 88.50 100 GLN A CA 1
ATOM 832 C C . GLN A 1 100 ? 14.039 6.401 12.558 1.00 88.50 100 GLN A C 1
ATOM 834 O O . GLN A 1 100 ? 14.830 6.651 11.649 1.00 88.50 100 GLN A O 1
ATOM 839 N N . SER A 1 101 ? 13.726 5.149 12.907 1.00 90.94 101 SER A N 1
ATOM 840 C CA . SER A 1 101 ? 14.333 3.939 12.336 1.00 90.94 101 SER A CA 1
ATOM 841 C C . SER A 1 101 ? 14.147 3.797 10.821 1.00 90.94 101 SER A C 1
ATOM 843 O O . SER A 1 101 ? 14.967 3.152 10.170 1.00 90.94 101 SER A O 1
ATOM 845 N N . MET A 1 102 ? 13.108 4.411 10.246 1.00 93.00 102 MET A N 1
ATOM 846 C CA . MET A 1 102 ? 12.837 4.361 8.807 1.00 93.00 102 MET A CA 1
ATOM 847 C C . MET A 1 102 ? 13.630 5.399 7.996 1.00 93.00 102 MET A C 1
ATOM 849 O O . MET A 1 102 ? 13.580 5.366 6.768 1.00 93.00 102 MET A O 1
ATOM 853 N N . GLN A 1 103 ? 14.355 6.321 8.646 1.00 93.25 103 GLN A N 1
ATOM 854 C CA . GLN A 1 103 ? 15.200 7.332 7.983 1.00 93.25 103 GLN A CA 1
ATOM 855 C C . GLN A 1 103 ? 14.467 8.114 6.875 1.00 93.25 103 GLN A C 1
ATOM 857 O O . GLN A 1 103 ? 15.010 8.402 5.812 1.00 93.25 103 GLN A O 1
ATOM 862 N N . ILE A 1 104 ? 13.193 8.429 7.118 1.00 95.12 104 ILE A N 1
ATOM 863 C CA . ILE A 1 104 ? 12.326 9.103 6.148 1.00 95.12 104 ILE A CA 1
ATOM 864 C C . ILE A 1 104 ? 12.857 10.501 5.814 1.00 95.12 104 ILE A C 1
ATOM 866 O O . ILE A 1 104 ? 13.033 11.314 6.729 1.00 95.12 104 ILE A O 1
ATOM 870 N N . GLU A 1 105 ? 13.035 10.779 4.518 1.00 94.44 105 GLU A N 1
ATOM 871 C CA . GLU A 1 105 ? 13.578 12.039 3.998 1.00 94.44 105 GLU A CA 1
ATOM 872 C C . GLU A 1 105 ? 12.734 13.265 4.403 1.00 94.44 105 GLU A C 1
ATOM 874 O O . GLU A 1 105 ? 11.509 13.304 4.247 1.00 94.44 105 GLU A O 1
ATOM 879 N N . SER A 1 106 ? 13.405 14.297 4.912 1.00 94.50 106 SER A N 1
ATOM 880 C CA . SER A 1 106 ? 12.807 15.568 5.327 1.00 94.50 106 SER A CA 1
ATOM 881 C C . SER A 1 106 ? 13.819 16.709 5.218 1.00 94.50 106 SER A C 1
ATOM 883 O O . SER A 1 106 ? 15.023 16.467 5.261 1.00 94.50 106 SER A O 1
ATOM 885 N N . ASP A 1 107 ? 13.333 17.945 5.136 1.00 93.12 107 ASP A N 1
ATOM 886 C CA . ASP A 1 107 ? 14.128 19.173 5.243 1.00 93.12 107 ASP A CA 1
ATOM 887 C C . ASP A 1 107 ? 13.549 20.111 6.325 1.00 93.12 107 ASP A C 1
ATOM 889 O O . ASP A 1 107 ? 12.682 19.712 7.109 1.00 93.12 107 ASP A O 1
ATOM 893 N N . SER A 1 108 ? 14.004 21.368 6.369 1.00 93.56 108 SER A N 1
ATOM 894 C CA . SER A 1 108 ? 13.545 22.380 7.336 1.00 93.56 108 SER A CA 1
ATOM 895 C C . SER A 1 108 ? 12.035 22.673 7.296 1.00 93.56 108 SER A C 1
ATOM 897 O O . SER A 1 108 ? 11.481 23.201 8.262 1.00 93.56 108 SER A O 1
ATOM 899 N N . HIS A 1 109 ? 11.336 22.309 6.218 1.00 91.81 109 HIS A N 1
ATOM 900 C CA . HIS A 1 109 ? 9.898 22.521 6.055 1.00 91.81 109 HIS A CA 1
ATOM 901 C C . HIS A 1 109 ? 9.062 21.275 6.393 1.00 91.81 109 HIS A C 1
ATOM 903 O O . HIS A 1 109 ? 7.839 21.380 6.517 1.00 91.81 109 HIS A O 1
ATOM 909 N N . GLY A 1 110 ? 9.693 20.111 6.574 1.00 93.94 110 GLY A N 1
ATOM 910 C CA . GLY A 1 110 ? 9.047 18.835 6.886 1.00 93.94 110 GLY A CA 1
ATOM 911 C C . GLY A 1 110 ? 9.420 17.729 5.896 1.00 93.94 110 GLY A C 1
ATOM 912 O O . GLY A 1 110 ? 10.443 17.800 5.217 1.00 93.94 110 GLY A O 1
ATOM 913 N N . MET A 1 111 ? 8.588 16.691 5.793 1.00 93.56 111 MET A N 1
ATOM 914 C CA . MET A 1 111 ? 8.781 15.600 4.834 1.00 93.56 111 MET A CA 1
ATOM 915 C C . MET A 1 111 ? 8.809 16.123 3.392 1.00 93.56 111 MET A C 1
ATOM 917 O O . MET A 1 111 ? 8.060 17.035 3.015 1.00 93.56 111 MET A O 1
ATOM 921 N N . THR A 1 112 ? 9.684 15.539 2.578 1.00 93.12 112 THR A N 1
ATOM 922 C CA . THR A 1 112 ? 9.676 15.740 1.124 1.00 93.12 112 THR A CA 1
ATOM 923 C C . THR A 1 112 ? 8.635 14.822 0.468 1.00 93.12 112 THR A C 1
ATOM 925 O O . THR A 1 112 ? 8.133 13.887 1.095 1.00 93.12 112 THR A O 1
ATOM 928 N N . GLU A 1 113 ? 8.324 15.043 -0.817 1.00 92.06 113 GLU A N 1
ATOM 929 C CA . GLU A 1 113 ? 7.488 14.115 -1.608 1.00 92.06 113 GLU A CA 1
ATOM 930 C C . GLU A 1 113 ? 8.085 12.694 -1.586 1.00 92.06 113 GLU A C 1
ATOM 932 O O . GLU A 1 113 ? 7.364 11.703 -1.458 1.00 92.06 113 GLU A O 1
ATOM 937 N N . ARG A 1 114 ? 9.422 12.583 -1.627 1.00 92.44 114 ARG A N 1
ATOM 938 C CA . ARG A 1 114 ? 10.107 11.296 -1.492 1.00 92.44 114 ARG A CA 1
ATOM 939 C C . ARG A 1 114 ? 9.967 10.707 -0.096 1.00 92.44 114 ARG A C 1
ATOM 941 O O . ARG A 1 114 ? 9.695 9.512 0.006 1.00 92.44 114 ARG A O 1
ATOM 948 N N . GLY A 1 115 ? 10.121 11.517 0.947 1.00 94.44 115 GLY A N 1
ATOM 949 C CA . GLY A 1 115 ? 9.910 11.088 2.325 1.00 94.44 115 GLY A CA 1
ATOM 950 C C . GLY A 1 115 ? 8.522 10.484 2.526 1.00 94.44 115 GLY A C 1
ATOM 951 O O . GLY A 1 115 ? 8.398 9.382 3.054 1.00 94.44 115 GLY A O 1
ATOM 952 N N . TRP A 1 116 ? 7.479 11.133 2.005 1.00 94.75 116 TRP A N 1
ATOM 953 C CA . TRP A 1 116 ? 6.116 10.600 2.074 1.00 94.75 116 TRP A CA 1
ATOM 954 C C . TRP A 1 116 ? 5.977 9.225 1.398 1.00 94.75 116 TRP A C 1
ATOM 956 O O . TRP A 1 116 ? 5.453 8.286 2.000 1.00 94.75 116 TRP A O 1
ATOM 966 N N . MET A 1 117 ? 6.512 9.060 0.180 1.00 94.81 117 MET A N 1
ATOM 967 C CA . MET A 1 117 ? 6.537 7.752 -0.495 1.00 94.81 117 MET A CA 1
ATOM 968 C C . MET A 1 117 ? 7.312 6.698 0.300 1.00 94.81 117 MET A C 1
ATOM 970 O O . MET A 1 117 ? 6.861 5.562 0.426 1.00 94.81 117 MET A O 1
ATOM 974 N N . GLN A 1 118 ? 8.474 7.062 0.850 1.00 95.44 118 GLN A N 1
ATOM 975 C CA . GLN A 1 118 ? 9.278 6.164 1.678 1.00 95.44 118 GLN A CA 1
ATOM 976 C C . GLN A 1 118 ? 8.512 5.723 2.924 1.00 95.44 118 GLN A C 1
ATOM 978 O O . GLN A 1 118 ? 8.586 4.547 3.271 1.00 95.44 118 GLN A O 1
ATOM 983 N N . TYR A 1 119 ? 7.768 6.626 3.568 1.00 96.44 119 TYR A N 1
ATOM 984 C CA . TYR A 1 119 ? 7.005 6.307 4.772 1.00 96.44 119 TYR A CA 1
ATOM 985 C C . TYR A 1 119 ? 5.876 5.319 4.465 1.00 96.44 119 TYR A C 1
ATOM 987 O O . TYR A 1 119 ? 5.755 4.293 5.141 1.00 96.44 119 TYR A O 1
ATOM 995 N N . GLY A 1 120 ? 5.149 5.545 3.366 1.00 97.00 120 GLY A N 1
ATOM 996 C CA . GLY A 1 120 ? 4.138 4.612 2.872 1.00 97.00 120 GLY A CA 1
ATOM 997 C C . GLY A 1 120 ? 4.719 3.236 2.535 1.00 97.00 120 GLY A C 1
ATOM 998 O O . GLY A 1 120 ? 4.218 2.225 3.023 1.00 97.00 120 GLY A O 1
ATOM 999 N N . PHE A 1 121 ? 5.813 3.181 1.763 1.00 98.06 121 PHE A N 1
ATOM 1000 C CA . PHE A 1 121 ? 6.469 1.915 1.410 1.00 98.06 121 PHE A CA 1
ATOM 1001 C C . PHE A 1 121 ? 6.980 1.161 2.633 1.00 98.06 121 PHE A C 1
ATOM 1003 O O . PHE A 1 121 ? 6.730 -0.032 2.758 1.00 98.06 121 PHE A O 1
ATOM 1010 N N . GLN A 1 122 ? 7.693 1.832 3.535 1.00 98.06 122 GLN A N 1
ATOM 1011 C CA . GLN A 1 122 ? 8.286 1.164 4.690 1.00 98.06 122 GLN A CA 1
ATOM 1012 C C . GLN A 1 122 ? 7.226 0.702 5.691 1.00 98.06 122 GLN A C 1
ATOM 1014 O O . GLN A 1 122 ? 7.361 -0.392 6.233 1.00 98.06 122 GLN A O 1
ATOM 1019 N N . THR A 1 123 ? 6.137 1.457 5.866 1.00 98.31 123 THR A N 1
ATOM 1020 C CA . THR A 1 123 ? 5.002 1.007 6.684 1.00 98.31 123 THR A CA 1
ATOM 1021 C C . THR A 1 123 ? 4.307 -0.197 6.050 1.00 98.31 123 THR A C 1
ATOM 1023 O O . THR A 1 123 ? 4.059 -1.188 6.733 1.00 98.31 123 THR A O 1
ATOM 1026 N N . TYR A 1 124 ? 4.066 -0.169 4.735 1.00 98.69 124 TYR A N 1
ATOM 1027 C CA . TYR A 1 124 ? 3.516 -1.316 4.009 1.00 98.69 124 TYR A CA 1
ATOM 1028 C C . TYR A 1 124 ? 4.400 -2.560 4.171 1.00 98.69 124 TYR A C 1
ATOM 1030 O O . TYR A 1 124 ? 3.916 -3.628 4.536 1.00 98.69 124 TYR A O 1
ATOM 1038 N N . TYR A 1 125 ? 5.715 -2.422 3.991 1.00 98.69 125 TYR A N 1
ATOM 1039 C CA . TYR A 1 125 ? 6.661 -3.532 4.123 1.00 98.69 125 TYR A CA 1
ATOM 1040 C C . TYR A 1 125 ? 6.769 -4.057 5.556 1.00 98.69 125 TYR A C 1
ATOM 1042 O O . TYR A 1 125 ? 6.895 -5.267 5.742 1.00 98.69 125 TYR A O 1
ATOM 1050 N N . ALA A 1 126 ? 6.692 -3.183 6.564 1.00 98.38 126 ALA A N 1
ATOM 1051 C CA . ALA A 1 126 ? 6.632 -3.579 7.968 1.00 98.38 126 ALA A CA 1
ATOM 1052 C C . ALA A 1 126 ? 5.419 -4.483 8.236 1.00 98.38 126 ALA A C 1
ATOM 1054 O O . ALA A 1 126 ? 5.565 -5.542 8.847 1.00 98.38 126 ALA A O 1
ATOM 1055 N N . LEU A 1 127 ? 4.245 -4.112 7.715 1.00 98.62 127 LEU A N 1
ATOM 1056 C CA . LEU A 1 127 ? 3.019 -4.902 7.839 1.00 98.62 127 LEU A CA 1
ATOM 1057 C C . LEU A 1 127 ? 3.107 -6.227 7.062 1.00 98.62 127 LEU A C 1
ATOM 1059 O O . LEU A 1 127 ? 2.797 -7.278 7.624 1.00 98.62 127 LEU A O 1
ATOM 1063 N N . LEU A 1 128 ? 3.621 -6.219 5.825 1.00 98.69 128 LEU A N 1
ATOM 1064 C CA . LEU A 1 128 ? 3.858 -7.455 5.065 1.00 98.69 128 LEU A CA 1
ATOM 1065 C C . LEU A 1 128 ? 4.795 -8.413 5.816 1.00 98.69 128 LEU A C 1
ATOM 1067 O O . LEU A 1 128 ? 4.530 -9.611 5.907 1.00 98.69 128 LEU A O 1
ATOM 1071 N N . ASN A 1 129 ? 5.875 -7.882 6.396 1.00 98.44 129 ASN A N 1
ATOM 1072 C CA . ASN A 1 129 ? 6.830 -8.652 7.190 1.00 98.44 129 ASN A CA 1
ATOM 1073 C C . ASN A 1 129 ? 6.234 -9.181 8.506 1.00 98.44 129 ASN A C 1
ATOM 1075 O O . ASN A 1 129 ? 6.734 -10.168 9.039 1.00 98.44 129 ASN A O 1
ATOM 1079 N N . CYS A 1 130 ? 5.173 -8.553 9.019 1.00 98.31 130 CYS A N 1
ATOM 1080 C CA . CYS A 1 130 ? 4.386 -9.042 10.153 1.00 98.31 130 CYS A CA 1
ATOM 1081 C C . CYS A 1 130 ? 3.373 -10.135 9.763 1.00 98.31 130 CYS A C 1
ATOM 1083 O O . CYS A 1 130 ? 2.676 -10.657 10.630 1.00 98.31 130 CYS A O 1
ATOM 1085 N N . GLY A 1 131 ? 3.292 -10.494 8.477 1.00 97.31 131 GLY A N 1
ATOM 1086 C CA . GLY A 1 131 ? 2.406 -11.535 7.957 1.00 97.31 131 GLY A CA 1
ATOM 1087 C C . GLY A 1 131 ? 1.074 -11.023 7.406 1.00 97.31 131 GLY A C 1
ATOM 1088 O O . GLY A 1 131 ? 0.288 -11.827 6.904 1.00 97.31 131 GLY A O 1
ATOM 1089 N N . PHE A 1 132 ? 0.815 -9.712 7.437 1.00 98.12 132 PHE A N 1
ATOM 1090 C CA . PHE A 1 132 ? -0.392 -9.137 6.843 1.00 98.12 132 PHE A CA 1
ATOM 1091 C C . PHE A 1 132 ? -0.241 -9.082 5.323 1.00 98.12 132 PHE A C 1
ATOM 1093 O O . PHE A 1 132 ? 0.469 -8.232 4.794 1.00 98.12 132 PHE A O 1
ATOM 1100 N N . ARG A 1 133 ? -0.896 -9.992 4.594 1.00 97.06 133 ARG A N 1
ATOM 1101 C CA . ARG A 1 133 ? -0.805 -10.088 3.124 1.00 97.06 133 ARG A CA 1
ATOM 1102 C C . ARG A 1 133 ? -1.700 -9.073 2.409 1.00 97.06 133 ARG A C 1
ATOM 1104 O O . ARG A 1 133 ? -2.596 -9.438 1.651 1.00 97.06 133 ARG A O 1
ATOM 1111 N N . MET A 1 134 ? -1.477 -7.793 2.689 1.00 98.06 134 MET A N 1
ATOM 1112 C CA . MET A 1 134 ? -2.269 -6.704 2.119 1.00 98.06 134 MET A CA 1
ATOM 1113 C C . MET A 1 134 ? -1.897 -6.462 0.650 1.00 98.06 134 MET A C 1
ATOM 1115 O O . MET A 1 134 ? -0.713 -6.470 0.298 1.00 98.06 134 MET A O 1
ATOM 1119 N N . ARG A 1 135 ? -2.886 -6.211 -0.213 1.00 98.38 135 ARG A N 1
ATOM 1120 C CA . ARG A 1 135 ? -2.677 -5.927 -1.642 1.00 98.38 135 ARG A CA 1
ATOM 1121 C C . ARG A 1 135 ? -2.627 -4.409 -1.855 1.00 98.38 135 ARG A C 1
ATOM 1123 O O . ARG A 1 135 ? -3.406 -3.691 -1.236 1.00 98.38 135 ARG A O 1
ATOM 1130 N N . PRO A 1 136 ? -1.715 -3.882 -2.686 1.00 98.19 136 PRO A N 1
ATOM 1131 C CA . PRO A 1 136 ? -1.593 -2.442 -2.839 1.00 98.19 136 PRO A CA 1
ATOM 1132 C C . PRO A 1 136 ? -2.736 -1.877 -3.694 1.00 98.19 136 PRO A C 1
ATOM 1134 O O . PRO A 1 136 ? -3.086 -2.435 -4.738 1.00 98.19 136 PRO A O 1
ATOM 1137 N N . THR A 1 137 ? -3.257 -0.730 -3.273 1.00 97.62 137 THR A N 1
ATOM 1138 C CA . THR A 1 137 ? -4.304 0.060 -3.935 1.00 97.62 137 THR A CA 1
ATOM 1139 C C . THR A 1 137 ? -3.911 1.530 -4.049 1.00 97.62 137 THR A C 1
ATOM 1141 O O . THR A 1 137 ? -2.786 1.940 -3.728 1.00 97.62 137 THR A O 1
ATOM 1144 N N . ALA A 1 138 ? -4.818 2.326 -4.607 1.00 95.94 138 ALA A N 1
ATOM 1145 C CA . ALA A 1 138 ? -4.598 3.726 -4.897 1.00 95.94 138 ALA A CA 1
ATOM 1146 C C . ALA A 1 138 ? -5.920 4.501 -4.871 1.00 95.94 138 ALA A C 1
ATOM 1148 O O . ALA A 1 138 ? -6.839 4.156 -5.615 1.00 95.94 138 ALA A O 1
ATOM 1149 N N . GLY A 1 139 ? -5.959 5.594 -4.117 1.00 92.19 139 GLY A N 1
ATOM 1150 C CA . GLY A 1 139 ? -7.026 6.584 -4.118 1.00 92.19 139 GLY A CA 1
ATOM 1151 C C . GLY A 1 139 ? -6.444 7.973 -4.365 1.00 92.19 139 GLY A C 1
ATOM 1152 O O . GLY A 1 139 ? -5.437 8.362 -3.787 1.00 92.19 139 GLY A O 1
ATOM 1153 N N . THR A 1 140 ? -7.041 8.748 -5.275 1.00 90.12 140 THR A N 1
ATOM 1154 C CA . THR A 1 140 ? -6.555 10.113 -5.571 1.00 90.12 140 THR A CA 1
ATOM 1155 C C . THR A 1 140 ? -7.252 11.193 -4.726 1.00 90.12 140 THR A C 1
ATOM 1157 O O . THR A 1 140 ? -6.710 12.285 -4.572 1.00 90.12 140 THR A O 1
ATOM 1160 N N . ALA A 1 141 ? -8.448 10.910 -4.194 1.00 88.56 141 ALA A N 1
ATOM 1161 C CA . ALA A 1 141 ? -9.352 11.894 -3.575 1.00 88.56 141 ALA A CA 1
ATOM 1162 C C . ALA A 1 141 ? -9.597 13.142 -4.454 1.00 88.56 141 ALA A C 1
ATOM 1164 O O . ALA A 1 141 ? -9.557 14.291 -4.001 1.00 88.56 141 ALA A O 1
ATOM 1165 N N . SER A 1 142 ? -9.820 12.921 -5.754 1.00 84.25 142 SER A N 1
ATOM 1166 C CA . SER A 1 142 ? -10.159 13.999 -6.685 1.00 84.25 142 SER A CA 1
ATOM 1167 C C . SER A 1 142 ? -11.456 14.683 -6.266 1.00 84.25 142 SER A C 1
ATOM 1169 O O . SER A 1 142 ? -12.453 14.018 -6.010 1.00 84.25 142 SER A O 1
ATOM 1171 N N . GLY A 1 143 ? -11.425 16.014 -6.206 1.00 83.75 143 GLY A N 1
ATOM 1172 C CA . GLY A 1 143 ? -12.505 16.836 -5.648 1.00 83.75 143 GLY A CA 1
ATOM 1173 C C . GLY A 1 143 ? -12.195 17.368 -4.245 1.00 83.75 143 GLY A C 1
ATOM 1174 O O . GLY A 1 143 ? -12.680 18.439 -3.901 1.00 83.75 143 GLY A O 1
ATOM 1175 N N . VAL A 1 144 ? -11.320 16.695 -3.485 1.00 83.75 144 VAL A N 1
ATOM 1176 C CA . VAL A 1 144 ? -10.836 17.151 -2.164 1.00 83.75 144 VAL A CA 1
ATOM 1177 C C . VAL A 1 144 ? -9.418 17.727 -2.254 1.00 83.75 144 VAL A C 1
ATOM 1179 O O . VAL A 1 144 ? -9.080 18.701 -1.580 1.00 83.75 144 VAL A O 1
ATOM 1182 N N . HIS A 1 145 ? -8.573 17.158 -3.116 1.00 83.25 145 HIS A N 1
ATOM 1183 C CA . HIS A 1 145 ? -7.198 17.614 -3.340 1.00 83.25 145 HIS A CA 1
ATOM 1184 C C . HIS A 1 145 ? -6.984 18.126 -4.772 1.00 83.25 145 HIS A C 1
ATOM 1186 O O . HIS A 1 145 ? -7.725 17.734 -5.679 1.00 83.25 145 HIS A O 1
ATOM 1192 N N . PRO A 1 146 ? -5.953 18.967 -5.022 1.00 82.19 146 PRO A N 1
ATOM 1193 C CA . PRO A 1 146 ? -5.650 19.528 -6.344 1.00 82.19 146 PRO A CA 1
ATOM 1194 C C . PRO A 1 146 ? -4.986 18.491 -7.271 1.00 82.19 146 PRO A C 1
ATOM 1196 O O . PRO A 1 146 ? -3.927 18.725 -7.864 1.00 82.19 146 PRO A O 1
ATOM 1199 N N . VAL A 1 147 ? -5.593 17.309 -7.376 1.00 85.62 147 VAL A N 1
ATOM 1200 C CA . VAL A 1 147 ? -5.073 16.148 -8.091 1.00 85.62 147 VAL A CA 1
ATOM 1201 C C . VAL A 1 147 ? -6.136 15.647 -9.076 1.00 85.62 147 VAL A C 1
ATOM 1203 O O . VAL A 1 147 ? -7.275 15.388 -8.675 1.00 85.62 147 VAL A O 1
ATOM 1206 N N . PRO A 1 148 ? -5.803 15.521 -10.376 1.00 87.81 148 PRO A N 1
ATOM 1207 C CA . PRO A 1 148 ? -6.779 15.120 -11.382 1.00 87.81 148 PRO A CA 1
ATOM 1208 C C . PRO A 1 148 ? -7.228 13.675 -11.175 1.00 87.81 148 PRO A C 1
ATOM 1210 O O . PRO A 1 148 ? -6.457 12.851 -10.681 1.00 87.81 148 PRO A O 1
ATOM 1213 N N . LEU A 1 149 ? -8.447 13.374 -11.623 1.00 90.12 149 LEU A N 1
ATOM 1214 C CA . LEU A 1 149 ? -9.017 12.031 -11.560 1.00 90.12 149 LEU A CA 1
ATOM 1215 C C . LEU A 1 149 ? -8.055 10.988 -12.139 1.00 90.12 149 LEU A C 1
ATOM 1217 O O . LEU A 1 149 ? -7.537 11.139 -13.248 1.00 90.12 149 LEU A O 1
ATOM 1221 N N . GLY A 1 150 ? -7.822 9.926 -11.367 1.00 88.94 150 GLY A N 1
ATOM 1222 C CA . GLY A 1 150 ? -6.989 8.800 -11.777 1.00 88.94 150 GLY A CA 1
ATOM 1223 C C . GLY A 1 150 ? -5.499 9.124 -11.872 1.00 88.94 150 GLY A C 1
ATOM 1224 O O . GLY A 1 150 ? -4.796 8.478 -12.653 1.00 88.94 150 GLY A O 1
ATOM 1225 N N . PHE A 1 151 ? -4.997 10.120 -11.136 1.00 93.94 151 PHE A N 1
ATOM 1226 C CA . PHE A 1 151 ? -3.554 10.337 -11.027 1.00 93.94 151 PHE A CA 1
ATOM 1227 C C . PHE A 1 151 ? -2.866 9.147 -10.348 1.00 93.94 151 PHE A C 1
ATOM 1229 O O . PHE A 1 151 ? -2.010 8.515 -10.965 1.00 93.94 151 PHE A O 1
ATOM 1236 N N . SER A 1 152 ? -3.291 8.808 -9.130 1.00 95.56 152 SER A N 1
ATOM 1237 C CA . SER A 1 152 ? -2.968 7.537 -8.489 1.00 95.56 152 SER A CA 1
ATOM 1238 C C . SER A 1 152 ? -3.977 6.487 -8.940 1.00 95.56 152 SER A C 1
ATOM 1240 O O . SER A 1 152 ? -5.183 6.741 -8.946 1.00 95.56 152 SER A O 1
ATOM 1242 N N . ARG A 1 153 ? -3.494 5.313 -9.347 1.00 95.31 153 ARG A N 1
ATOM 1243 C CA . ARG A 1 153 ? -4.335 4.255 -9.917 1.00 95.31 153 ARG A CA 1
ATOM 1244 C C . ARG A 1 153 ? -3.788 2.867 -9.606 1.00 95.31 153 ARG A C 1
ATOM 1246 O O . ARG A 1 153 ? -2.578 2.682 -9.494 1.00 95.31 153 ARG A O 1
ATOM 1253 N N . VAL A 1 154 ? -4.693 1.898 -9.520 1.00 97.75 154 VAL A N 1
ATOM 1254 C CA . VAL A 1 154 ? -4.380 0.468 -9.482 1.00 97.75 154 VAL A CA 1
ATOM 1255 C C . VAL A 1 154 ? -4.856 -0.172 -10.783 1.00 97.75 154 VAL A C 1
ATOM 1257 O O . VAL A 1 154 ? -5.992 0.032 -11.210 1.00 97.75 154 VAL A O 1
ATOM 1260 N N . TYR A 1 155 ? -3.979 -0.929 -11.436 1.00 98.00 155 TYR A N 1
ATOM 1261 C CA . TYR A 1 155 ? -4.333 -1.752 -12.590 1.00 98.00 155 TYR A CA 1
ATOM 1262 C C . TYR A 1 155 ? -4.453 -3.201 -12.154 1.00 98.00 155 TYR A C 1
ATOM 1264 O O . TYR A 1 155 ? -3.608 -3.686 -11.408 1.00 98.00 155 TYR A O 1
ATOM 1272 N N . VAL A 1 156 ? -5.475 -3.892 -12.656 1.00 98.25 156 VAL A N 1
ATOM 1273 C CA . VAL A 1 156 ? -5.747 -5.300 -12.356 1.00 98.25 156 VAL A CA 1
ATOM 1274 C C . VAL A 1 156 ? -5.697 -6.102 -13.652 1.00 98.25 156 VAL A C 1
ATOM 1276 O O . VAL A 1 156 ? -6.334 -5.742 -14.642 1.00 98.25 156 VAL A O 1
ATOM 1279 N N . PHE A 1 157 ? -4.937 -7.195 -13.660 1.00 97.25 157 PHE A N 1
ATOM 1280 C CA . PHE A 1 157 ? -4.800 -8.074 -14.816 1.00 97.25 157 PHE A CA 1
ATOM 1281 C C . PHE A 1 157 ? -6.022 -8.992 -14.963 1.00 97.25 157 PHE A C 1
ATOM 1283 O O . PHE A 1 157 ? -6.256 -9.882 -14.136 1.00 97.25 157 PHE A O 1
ATOM 1290 N N . LEU A 1 158 ? -6.774 -8.795 -16.051 1.00 97.19 158 LEU A N 1
ATOM 1291 C CA . LEU A 1 158 ? -8.011 -9.512 -16.373 1.00 97.19 158 LEU A CA 1
ATOM 1292 C C . LEU A 1 158 ? -7.878 -10.261 -17.710 1.00 97.19 158 LEU A C 1
ATOM 1294 O O . LEU A 1 158 ? -8.257 -9.731 -18.754 1.00 97.19 158 LEU A O 1
ATOM 1298 N N . PRO A 1 159 ? -7.369 -11.509 -17.711 1.00 92.81 159 PRO A N 1
ATOM 1299 C CA . PRO A 1 159 ? -7.102 -12.243 -18.952 1.00 92.81 159 PRO A CA 1
ATOM 1300 C C . PRO A 1 159 ? -8.370 -12.597 -19.744 1.00 92.81 159 PRO A C 1
ATOM 1302 O O . PRO A 1 159 ? -8.290 -12.880 -20.931 1.00 92.81 159 PRO A O 1
ATOM 1305 N N . LYS A 1 160 ? -9.542 -12.586 -19.094 1.00 95.00 160 LYS A N 1
ATOM 1306 C CA . LYS A 1 160 ? -10.849 -12.908 -19.694 1.00 95.00 160 LYS A CA 1
ATOM 1307 C C . LYS A 1 160 ? -11.704 -11.661 -19.970 1.00 95.00 160 LYS A C 1
ATOM 1309 O O . LYS A 1 160 ? -12.927 -11.760 -20.047 1.00 95.00 160 LYS A O 1
ATOM 1314 N N . GLY A 1 161 ? -11.075 -10.488 -20.062 1.00 95.25 161 GLY A N 1
ATOM 1315 C CA . GLY A 1 161 ? -11.765 -9.211 -20.238 1.00 95.25 161 GLY A CA 1
ATOM 1316 C C . GLY A 1 161 ? -12.462 -8.705 -18.971 1.00 95.25 161 GLY A C 1
ATOM 1317 O O . GLY A 1 161 ? -12.474 -9.360 -17.924 1.00 95.25 161 GLY A O 1
ATOM 1318 N N . PHE A 1 162 ? -13.022 -7.501 -19.070 1.00 96.06 162 PHE A N 1
ATOM 1319 C CA . PHE A 1 162 ? -13.608 -6.789 -17.939 1.00 96.06 162 PHE A CA 1
ATOM 1320 C C . PHE A 1 162 ? -15.016 -7.290 -17.590 1.00 96.06 162 PHE A C 1
ATOM 1322 O O . PHE A 1 162 ? -15.909 -7.333 -18.430 1.00 96.06 162 PHE A O 1
ATOM 1329 N N . SER A 1 163 ? -15.211 -7.595 -16.312 1.00 94.94 163 SER A N 1
ATOM 1330 C CA . SER A 1 163 ? -16.470 -7.401 -15.595 1.00 94.94 163 SER A CA 1
ATOM 1331 C C . SER A 1 163 ? -16.121 -6.851 -14.215 1.00 94.94 163 SER A C 1
ATOM 1333 O O . SER A 1 163 ? -14.987 -7.022 -13.755 1.00 94.94 163 SER A O 1
ATOM 1335 N N . TYR A 1 164 ? -17.067 -6.189 -13.554 1.00 93.06 164 TYR A N 1
ATOM 1336 C CA . TYR A 1 164 ? -16.812 -5.617 -12.235 1.00 93.06 164 TYR A CA 1
ATOM 1337 C C . TYR A 1 164 ? -16.416 -6.690 -11.206 1.00 93.06 164 TYR A C 1
ATOM 1339 O O . TYR A 1 164 ? -15.393 -6.545 -10.539 1.00 93.06 164 TYR A O 1
ATOM 1347 N N . ASP A 1 165 ? -17.137 -7.815 -11.165 1.00 93.69 165 ASP A N 1
ATOM 1348 C CA . ASP A 1 165 ? -16.821 -8.926 -10.257 1.00 93.69 165 ASP A CA 1
ATOM 1349 C C . ASP A 1 165 ? -15.420 -9.498 -10.517 1.00 93.69 165 ASP A C 1
ATOM 1351 O O . ASP A 1 165 ? -14.629 -9.646 -9.590 1.00 93.69 165 ASP A O 1
ATOM 1355 N N . ARG A 1 166 ? -15.044 -9.705 -11.790 1.00 96.56 166 ARG A N 1
ATOM 1356 C CA . ARG A 1 166 ? -13.692 -10.171 -12.148 1.00 96.56 166 ARG A CA 1
ATOM 1357 C C . ARG A 1 166 ? -12.613 -9.166 -11.759 1.00 96.56 166 ARG A C 1
ATOM 1359 O O . ARG A 1 166 ? -11.494 -9.572 -11.443 1.00 96.56 166 ARG A O 1
ATOM 1366 N N . TRP A 1 167 ? -12.917 -7.868 -11.821 1.00 96.94 167 TRP A N 1
ATOM 1367 C CA . TRP A 1 167 ? -12.005 -6.820 -11.370 1.00 96.94 167 TRP A CA 1
ATOM 1368 C C . TRP A 1 167 ? -11.786 -6.895 -9.858 1.00 96.94 167 TRP A C 1
ATOM 1370 O O . TRP A 1 167 ? -10.632 -6.898 -9.433 1.00 96.94 167 TRP A O 1
ATOM 1380 N N . ILE A 1 168 ? -12.854 -7.053 -9.067 1.00 96.44 168 ILE A N 1
ATOM 1381 C CA . ILE A 1 168 ? -12.749 -7.229 -7.612 1.00 96.44 168 ILE A CA 1
ATOM 1382 C C . ILE A 1 168 ? -11.989 -8.510 -7.262 1.00 96.44 168 ILE A C 1
ATOM 1384 O O . ILE A 1 168 ? -11.031 -8.442 -6.500 1.00 96.44 168 ILE A O 1
ATOM 1388 N N . GLU A 1 169 ? -12.319 -9.649 -7.873 1.00 97.06 169 GLU A N 1
ATOM 1389 C CA . GLU A 1 169 ? -11.589 -10.914 -7.680 1.00 97.06 169 GLU A CA 1
ATOM 1390 C C . GLU A 1 169 ? -10.104 -10.796 -8.058 1.00 97.06 169 GLU A C 1
ATOM 1392 O O . GLU A 1 169 ? -9.229 -11.429 -7.465 1.00 97.06 169 GLU A O 1
ATOM 1397 N N . GLY A 1 170 ? -9.790 -10.015 -9.095 1.00 98.12 170 GLY A N 1
ATOM 1398 C CA . GLY A 1 170 ? -8.415 -9.768 -9.515 1.00 98.12 170 GLY A CA 1
ATOM 1399 C C . GLY A 1 170 ? -7.644 -8.869 -8.563 1.00 98.12 170 GLY A C 1
ATOM 1400 O O . GLY A 1 170 ? -6.463 -9.135 -8.325 1.00 98.12 170 GLY A O 1
ATOM 1401 N N . LEU A 1 171 ? -8.302 -7.849 -8.015 1.00 98.19 171 LEU A N 1
ATOM 1402 C CA . LEU A 1 171 ? -7.733 -6.997 -6.982 1.00 98.19 171 LEU A CA 1
ATOM 1403 C C . LEU A 1 171 ? -7.498 -7.789 -5.692 1.00 98.19 171 LEU A C 1
ATOM 1405 O O . LEU A 1 171 ? -6.408 -7.724 -5.126 1.00 98.19 171 LEU A O 1
ATOM 1409 N N . ASP A 1 172 ? -8.489 -8.577 -5.276 1.00 98.12 172 ASP A N 1
ATOM 1410 C CA . ASP A 1 172 ? -8.433 -9.442 -4.101 1.00 98.12 172 ASP A CA 1
ATOM 1411 C C . ASP A 1 172 ? -7.271 -10.440 -4.198 1.00 98.12 172 ASP A C 1
ATOM 1413 O O . ASP A 1 172 ? -6.428 -10.522 -3.309 1.00 98.12 172 ASP A O 1
ATOM 1417 N N . ALA A 1 173 ? -7.121 -11.089 -5.354 1.00 98.12 173 ALA A N 1
ATOM 1418 C CA . ALA A 1 173 ? -5.999 -11.981 -5.633 1.00 98.12 173 ALA A CA 1
ATOM 1419 C C . ALA A 1 173 ? -4.645 -11.266 -5.821 1.00 98.12 173 ALA A C 1
ATOM 1421 O O . ALA A 1 173 ? -3.652 -11.922 -6.133 1.00 98.12 173 ALA A O 1
ATOM 1422 N N . GLY A 1 174 ? -4.594 -9.933 -5.721 1.00 98.12 174 GLY A N 1
ATOM 1423 C CA . GLY A 1 174 ? -3.373 -9.147 -5.878 1.00 98.12 174 GLY A CA 1
ATOM 1424 C C . GLY A 1 174 ? -2.782 -9.195 -7.284 1.00 98.12 174 GLY A C 1
ATOM 1425 O O . GLY A 1 174 ? -1.593 -8.944 -7.444 1.00 98.12 174 GLY A O 1
ATOM 1426 N N . ARG A 1 175 ? -3.569 -9.501 -8.325 1.00 98.19 175 ARG A N 1
ATOM 1427 C CA . ARG A 1 175 ? -3.106 -9.499 -9.726 1.00 98.19 175 ARG A CA 1
ATOM 1428 C C . ARG A 1 175 ? -2.970 -8.069 -10.244 1.00 98.19 175 ARG A C 1
ATOM 1430 O O . ARG A 1 175 ? -3.569 -7.715 -11.259 1.00 98.19 175 ARG A O 1
ATOM 1437 N N . SER A 1 176 ? -2.232 -7.238 -9.520 1.00 98.38 176 SER A N 1
ATOM 1438 C CA . SER A 1 176 ? -2.258 -5.795 -9.673 1.00 98.38 176 SER A CA 1
ATOM 1439 C C . SER A 1 176 ? -0.893 -5.134 -9.524 1.00 98.38 176 SER A C 1
ATOM 1441 O O . SER A 1 176 ? 0.084 -5.709 -9.033 1.00 98.38 176 SER A O 1
ATOM 1443 N N . PHE A 1 177 ? -0.839 -3.882 -9.961 1.00 98.75 177 PHE A N 1
ATOM 1444 C CA . PHE A 1 177 ? 0.189 -2.929 -9.572 1.00 98.75 177 PHE A CA 1
ATOM 1445 C C . PHE A 1 177 ? -0.446 -1.551 -9.385 1.00 98.75 177 PHE A C 1
ATOM 1447 O O . PHE A 1 177 ? -1.454 -1.226 -10.017 1.00 98.75 177 PHE A O 1
ATOM 1454 N N . VAL A 1 178 ? 0.161 -0.739 -8.528 1.00 98.50 178 VAL A N 1
ATOM 1455 C CA . VAL A 1 178 ? -0.222 0.659 -8.312 1.00 98.50 178 VAL A CA 1
ATOM 1456 C C . VAL A 1 178 ? 0.743 1.582 -9.031 1.00 98.50 178 VAL A C 1
ATOM 1458 O O . VAL A 1 178 ? 1.919 1.247 -9.185 1.00 98.50 178 VAL A O 1
ATOM 1461 N N . THR A 1 179 ? 0.268 2.743 -9.473 1.00 98.25 179 THR A N 1
ATOM 1462 C CA . THR A 1 179 ? 1.110 3.712 -10.171 1.00 98.25 179 THR A CA 1
ATOM 1463 C C . THR A 1 179 ? 0.600 5.147 -10.092 1.00 98.25 179 THR A C 1
ATOM 1465 O O . THR A 1 179 ? -0.592 5.398 -9.926 1.00 98.25 179 THR A O 1
ATOM 1468 N N . THR A 1 180 ? 1.533 6.082 -10.263 1.00 96.88 180 THR A N 1
ATOM 1469 C CA . THR A 1 180 ? 1.303 7.513 -10.524 1.00 96.88 180 THR A CA 1
ATOM 1470 C C . THR A 1 180 ? 1.813 7.957 -11.908 1.00 96.88 180 THR A C 1
ATOM 1472 O O . THR A 1 180 ? 1.874 9.149 -12.207 1.00 96.88 180 THR A O 1
ATOM 1475 N N . GLY A 1 181 ? 2.209 7.019 -12.772 1.00 95.94 181 GLY A N 1
ATOM 1476 C CA . GLY A 1 181 ? 2.688 7.289 -14.132 1.00 95.94 181 GLY A CA 1
ATOM 1477 C C . GLY A 1 181 ? 3.259 6.048 -14.831 1.00 95.94 181 GLY A C 1
ATOM 1478 O O . GLY A 1 181 ? 2.663 5.602 -15.810 1.00 95.94 181 GLY A O 1
ATOM 1479 N N . PRO A 1 182 ? 4.374 5.471 -14.339 1.00 97.94 182 PRO A N 1
ATOM 1480 C CA . PRO A 1 182 ? 4.991 4.288 -14.936 1.00 97.94 182 PRO A CA 1
ATOM 1481 C C . PRO A 1 182 ? 4.067 3.064 -14.973 1.00 97.94 182 PRO A C 1
ATOM 1483 O O . PRO A 1 182 ? 3.196 2.889 -14.131 1.00 97.94 182 PRO A O 1
ATOM 1486 N N . MET A 1 183 ? 4.281 2.160 -15.911 1.00 98.19 183 MET A N 1
ATOM 1487 C CA . MET A 1 183 ? 3.522 0.922 -16.061 1.00 98.19 183 MET A CA 1
ATOM 1488 C C . MET A 1 183 ? 4.443 -0.273 -15.828 1.00 98.19 183 MET A C 1
ATOM 1490 O O . MET A 1 183 ? 5.608 -0.255 -16.234 1.00 98.19 183 MET A O 1
ATOM 1494 N N . LEU A 1 184 ? 3.918 -1.311 -15.176 1.00 98.69 184 LEU A N 1
ATOM 1495 C CA . LEU A 1 184 ? 4.629 -2.557 -14.904 1.00 98.69 184 LEU A CA 1
ATOM 1496 C C . LEU A 1 184 ? 3.824 -3.738 -15.454 1.00 98.69 184 LEU A C 1
ATOM 1498 O O . LEU A 1 184 ? 2.709 -3.985 -15.006 1.00 98.69 184 LEU A O 1
ATOM 1502 N N . ASP A 1 185 ? 4.414 -4.495 -16.376 1.00 98.06 185 ASP A N 1
ATOM 1503 C CA . ASP A 1 185 ? 3.950 -5.838 -16.744 1.00 98.06 185 ASP A CA 1
ATOM 1504 C C . ASP A 1 185 ? 5.051 -6.821 -16.366 1.00 98.06 185 ASP A C 1
ATOM 1506 O O . ASP A 1 185 ? 6.043 -6.972 -17.080 1.00 98.06 185 ASP A O 1
ATOM 1510 N N . ILE A 1 186 ? 4.921 -7.399 -15.174 1.00 98.62 186 ILE A N 1
ATOM 1511 C CA . ILE A 1 186 ? 5.951 -8.209 -14.525 1.00 98.62 186 ILE A CA 1
ATOM 1512 C C . ILE A 1 186 ? 5.376 -9.580 -14.198 1.00 98.62 186 ILE A C 1
ATOM 1514 O O . ILE A 1 186 ? 4.244 -9.704 -13.728 1.00 98.62 186 ILE A O 1
ATOM 1518 N N . ARG A 1 187 ? 6.189 -10.614 -14.403 1.00 98.62 187 ARG A N 1
ATOM 1519 C CA . ARG A 1 187 ? 5.914 -11.992 -14.010 1.00 98.62 187 ARG A CA 1
ATOM 1520 C C . ARG A 1 187 ? 7.006 -12.499 -13.077 1.00 98.62 187 ARG A C 1
ATOM 1522 O O . ARG A 1 187 ? 8.186 -12.202 -13.268 1.00 98.62 187 ARG A O 1
ATOM 1529 N N . PHE A 1 188 ? 6.596 -13.306 -12.108 1.00 98.56 188 PHE A N 1
ATOM 1530 C CA . PHE A 1 188 ? 7.462 -14.010 -11.168 1.00 98.56 188 PHE A CA 1
ATOM 1531 C C . PHE A 1 188 ? 7.286 -15.504 -11.428 1.00 98.56 188 PHE A C 1
ATOM 1533 O O . PHE A 1 188 ? 6.174 -15.997 -11.269 1.00 98.56 188 PHE A O 1
ATOM 1540 N N . ASN A 1 189 ? 8.320 -16.213 -11.891 1.00 97.69 189 ASN A N 1
ATOM 1541 C CA . ASN A 1 189 ? 8.208 -17.617 -12.335 1.00 97.69 189 ASN A CA 1
ATOM 1542 C C . ASN A 1 189 ? 6.974 -17.847 -13.241 1.00 97.69 189 ASN A C 1
ATOM 1544 O O . ASN A 1 189 ? 6.138 -18.706 -12.969 1.00 97.69 189 ASN A O 1
ATOM 1548 N N . ASP A 1 190 ? 6.808 -16.987 -14.254 1.00 97.44 190 ASP A N 1
ATOM 1549 C CA . ASP A 1 190 ? 5.679 -16.981 -15.205 1.00 97.44 190 ASP A CA 1
ATOM 1550 C C . ASP A 1 190 ? 4.281 -16.713 -14.599 1.00 97.44 190 ASP A C 1
ATOM 1552 O O . ASP A 1 190 ? 3.277 -16.692 -15.314 1.00 97.44 190 ASP A O 1
ATOM 1556 N N . LYS A 1 191 ? 4.181 -16.430 -13.295 1.00 98.12 191 LYS A N 1
ATOM 1557 C CA . LYS A 1 191 ? 2.927 -16.072 -12.614 1.00 98.12 191 LYS A CA 1
ATOM 1558 C C . LYS A 1 191 ? 2.768 -14.554 -12.464 1.00 98.12 191 LYS A C 1
ATOM 1560 O O . LYS A 1 191 ? 3.767 -13.832 -12.420 1.00 98.12 191 LYS A O 1
ATOM 1565 N N . PRO A 1 192 ? 1.524 -14.039 -12.419 1.00 97.44 192 PRO A N 1
ATOM 1566 C CA . PRO A 1 192 ? 1.273 -12.626 -12.133 1.00 97.44 192 PRO A CA 1
ATOM 1567 C C . PRO A 1 192 ? 1.664 -12.248 -10.689 1.00 97.44 192 PRO A C 1
ATOM 1569 O O . PRO A 1 192 ? 1.827 -13.138 -9.848 1.00 97.44 192 PRO A O 1
ATOM 1572 N N . PRO A 1 193 ? 1.738 -10.937 -10.382 1.00 98.50 193 PRO A N 1
ATOM 1573 C CA . PRO A 1 193 ? 1.695 -10.434 -9.009 1.00 98.50 193 PRO A CA 1
ATOM 1574 C C . PRO A 1 193 ? 0.553 -11.064 -8.191 1.00 98.50 193 PRO A C 1
ATOM 1576 O O . PRO A 1 193 ? -0.453 -11.497 -8.762 1.00 98.50 193 PRO A O 1
ATOM 1579 N N . GLY A 1 194 ? 0.723 -11.135 -6.867 1.00 97.88 194 GLY A N 1
ATOM 1580 C CA . GLY A 1 194 ? -0.264 -11.698 -5.937 1.00 97.88 194 GLY A CA 1
ATOM 1581 C C . GLY A 1 194 ? -0.227 -13.223 -5.789 1.00 97.88 194 GLY A C 1
ATOM 1582 O O . GLY A 1 194 ? -0.815 -13.765 -4.856 1.00 97.88 194 GLY A O 1
ATOM 1583 N N . HIS A 1 195 ? 0.487 -13.941 -6.661 1.00 98.19 195 HIS A N 1
ATOM 1584 C CA . HIS A 1 195 ? 0.599 -15.397 -6.568 1.00 98.19 195 HIS A CA 1
ATOM 1585 C C . HIS A 1 195 ? 1.379 -15.855 -5.320 1.00 98.19 195 HIS A C 1
ATOM 1587 O O . HIS A 1 195 ? 2.414 -15.281 -4.974 1.00 98.19 195 HIS A O 1
ATOM 1593 N N . GLY A 1 196 ? 0.898 -16.925 -4.679 1.00 97.38 196 GLY A N 1
ATOM 1594 C CA . GLY A 1 196 ? 1.589 -17.635 -3.603 1.00 97.38 196 GLY A CA 1
ATOM 1595 C C . GLY A 1 196 ? 2.214 -18.936 -4.108 1.00 97.38 196 GLY A C 1
ATOM 1596 O O . GLY A 1 196 ? 1.538 -19.756 -4.722 1.00 97.38 196 GLY A O 1
ATOM 1597 N N . PHE A 1 197 ? 3.498 -19.123 -3.837 1.00 96.44 197 PHE A N 1
ATOM 1598 C CA . PHE A 1 197 ? 4.284 -20.307 -4.148 1.00 96.44 197 PHE A CA 1
ATOM 1599 C C . PHE A 1 197 ? 4.597 -21.061 -2.858 1.00 96.44 197 PHE A C 1
ATOM 1601 O O . PHE A 1 197 ? 5.121 -20.475 -1.913 1.00 96.44 197 PHE A O 1
ATOM 1608 N N . ASN A 1 198 ? 4.369 -22.371 -2.845 1.00 94.00 198 ASN A N 1
ATOM 1609 C CA . ASN A 1 198 ? 4.833 -23.231 -1.761 1.00 94.00 198 ASN A CA 1
ATOM 1610 C C . ASN A 1 198 ? 6.244 -23.732 -2.082 1.00 94.00 198 ASN A C 1
ATOM 1612 O O . ASN A 1 198 ? 6.468 -24.347 -3.126 1.00 94.00 198 ASN A O 1
ATOM 1616 N N . VAL A 1 199 ? 7.198 -23.462 -1.193 1.00 90.50 199 VAL A N 1
ATOM 1617 C CA . VAL A 1 199 ? 8.592 -23.887 -1.331 1.00 90.50 199 VAL A CA 1
ATOM 1618 C C . VAL A 1 199 ? 8.834 -25.114 -0.464 1.00 90.50 199 VAL A C 1
ATOM 1620 O O . VAL A 1 199 ? 8.772 -25.045 0.765 1.00 90.50 199 VAL A O 1
ATOM 1623 N N . MET A 1 200 ? 9.157 -26.232 -1.114 1.00 86.12 200 MET A N 1
ATOM 1624 C CA . MET A 1 200 ? 9.455 -27.489 -0.432 1.00 86.12 200 MET A CA 1
ATOM 1625 C C . MET A 1 200 ? 10.702 -27.365 0.465 1.00 86.12 200 MET A C 1
ATOM 1627 O O . MET A 1 200 ? 11.703 -26.767 0.046 1.00 86.12 200 MET A O 1
ATOM 1631 N N . PRO A 1 201 ? 10.679 -27.932 1.687 1.00 80.56 201 PRO A N 1
ATOM 1632 C CA . PRO A 1 201 ? 11.857 -28.004 2.546 1.00 80.56 201 PRO A CA 1
ATOM 1633 C C . PRO A 1 201 ? 13.052 -28.647 1.827 1.00 80.56 201 PRO A C 1
ATOM 1635 O O . PRO A 1 201 ? 12.888 -29.560 1.022 1.00 80.56 201 PRO A O 1
ATOM 1638 N N . GLY A 1 202 ? 14.261 -28.146 2.087 1.00 76.25 202 GLY A N 1
ATOM 1639 C CA . GLY A 1 202 ? 15.503 -28.678 1.507 1.00 76.25 202 GLY A CA 1
ATOM 1640 C C . GLY A 1 202 ? 15.720 -28.399 0.014 1.00 76.25 202 GLY A C 1
ATOM 1641 O O . GLY A 1 202 ? 16.786 -28.718 -0.502 1.00 76.25 202 GLY A O 1
ATOM 1642 N N . THR A 1 203 ? 14.767 -27.769 -0.683 1.00 79.12 203 THR A N 1
ATOM 1643 C CA . THR A 1 203 ? 14.899 -27.465 -2.116 1.00 79.12 203 THR A CA 1
ATOM 1644 C C . THR A 1 203 ? 15.375 -26.023 -2.328 1.00 79.12 203 THR A C 1
ATOM 1646 O O . THR A 1 203 ? 14.715 -25.089 -1.850 1.00 79.12 203 THR A O 1
ATOM 1649 N N . PRO A 1 204 ? 16.484 -25.792 -3.061 1.00 81.44 204 PRO A N 1
ATOM 1650 C CA . PRO A 1 204 ? 16.860 -24.456 -3.503 1.00 81.44 204 PRO A CA 1
ATOM 1651 C C . PRO A 1 204 ? 15.735 -23.851 -4.343 1.00 81.44 204 PRO A C 1
ATOM 1653 O O . PRO A 1 204 ? 15.347 -24.401 -5.372 1.00 81.44 204 PRO A O 1
ATOM 1656 N N . ALA A 1 205 ? 15.207 -22.710 -3.911 1.00 89.00 205 ALA A N 1
ATOM 1657 C CA . ALA A 1 205 ? 14.173 -21.999 -4.647 1.00 89.00 205 ALA A CA 1
ATOM 1658 C C . ALA A 1 205 ? 14.764 -20.763 -5.322 1.00 89.00 205 ALA A C 1
ATOM 1660 O O . ALA A 1 205 ? 15.685 -20.124 -4.809 1.00 89.00 205 ALA A O 1
ATOM 1661 N N . ARG A 1 206 ? 14.229 -20.431 -6.496 1.00 94.56 206 ARG A N 1
ATOM 1662 C CA . ARG A 1 206 ? 14.597 -19.236 -7.253 1.00 94.56 206 ARG A CA 1
ATOM 1663 C C . ARG A 1 206 ? 13.342 -18.488 -7.666 1.00 94.56 206 ARG A C 1
ATOM 1665 O O . ARG A 1 206 ? 12.316 -19.096 -7.970 1.00 94.56 206 ARG A O 1
ATOM 1672 N N . CYS A 1 207 ? 13.458 -17.171 -7.726 1.00 97.25 207 CYS A N 1
ATOM 1673 C CA . CYS A 1 207 ? 12.467 -16.315 -8.355 1.00 97.25 207 CYS A CA 1
ATOM 1674 C C . CYS A 1 207 ? 13.080 -15.692 -9.605 1.00 97.25 207 CYS A C 1
ATOM 1676 O O . CYS A 1 207 ? 13.984 -14.856 -9.517 1.00 97.25 207 CYS A O 1
ATOM 1678 N N . ARG A 1 208 ? 12.590 -16.092 -10.777 1.00 98.31 208 ARG A N 1
ATOM 1679 C CA . ARG A 1 208 ? 12.817 -15.370 -12.025 1.00 98.31 208 ARG A CA 1
ATOM 1680 C C . ARG A 1 208 ? 11.814 -14.228 -12.115 1.00 98.31 208 ARG A C 1
ATOM 1682 O O . ARG A 1 208 ? 10.610 -14.465 -12.105 1.00 98.31 208 ARG A O 1
ATOM 1689 N N . VAL A 1 209 ? 12.324 -13.006 -12.193 1.00 98.75 209 VAL A N 1
ATOM 1690 C CA . VAL A 1 209 ? 11.546 -11.785 -12.399 1.00 98.75 209 VAL A CA 1
ATOM 1691 C C . VAL A 1 209 ? 11.761 -11.354 -13.838 1.00 98.75 209 VAL A C 1
ATOM 1693 O O . VAL A 1 209 ? 12.884 -11.032 -14.222 1.00 98.75 209 VAL A O 1
ATOM 1696 N N . GLN A 1 210 ? 10.692 -11.347 -14.623 1.00 98.62 210 GLN A N 1
ATOM 1697 C CA . GLN A 1 210 ? 10.743 -10.994 -16.039 1.00 98.62 210 GLN A CA 1
ATOM 1698 C C . GLN A 1 210 ? 9.604 -10.051 -16.411 1.00 98.62 210 GLN A C 1
ATOM 1700 O O . GLN A 1 210 ? 8.566 -10.036 -15.751 1.00 98.62 210 GLN A O 1
ATOM 1705 N N . GLY A 1 211 ? 9.776 -9.301 -17.492 1.00 98.44 211 GLY A N 1
ATOM 1706 C CA . GLY A 1 211 ? 8.741 -8.428 -18.030 1.00 98.44 211 GLY A CA 1
ATOM 1707 C C . GLY A 1 211 ? 9.292 -7.059 -18.380 1.00 98.44 211 GLY A C 1
ATOM 1708 O O . GLY A 1 211 ? 10.454 -6.933 -18.771 1.00 98.44 211 GLY A O 1
ATOM 1709 N N . VAL A 1 212 ? 8.462 -6.025 -18.261 1.00 98.56 212 VAL A N 1
ATOM 1710 C CA . VAL A 1 212 ? 8.831 -4.661 -18.639 1.00 98.56 212 VAL A CA 1
ATOM 1711 C C . VAL A 1 212 ? 8.340 -3.600 -17.674 1.00 98.56 212 VAL A C 1
ATOM 1713 O O . VAL A 1 212 ? 7.241 -3.678 -17.129 1.00 98.56 212 VAL A O 1
ATOM 1716 N N . ALA A 1 213 ? 9.164 -2.564 -17.535 1.00 98.75 213 ALA A N 1
ATOM 1717 C CA . ALA A 1 213 ? 8.747 -1.269 -17.029 1.00 98.75 213 ALA A CA 1
ATOM 1718 C C . ALA A 1 213 ? 8.681 -0.272 -18.190 1.00 98.75 213 ALA A C 1
ATOM 1720 O O . ALA A 1 213 ? 9.645 -0.125 -18.950 1.00 98.75 213 ALA A O 1
ATOM 1721 N N . GLU A 1 214 ? 7.556 0.419 -18.322 1.00 98.31 214 GLU A N 1
ATOM 1722 C CA . GLU A 1 214 ? 7.325 1.424 -19.359 1.00 98.31 214 GLU A CA 1
ATOM 1723 C C . GLU A 1 214 ? 6.933 2.751 -18.721 1.00 98.31 214 GLU A C 1
ATOM 1725 O O . GLU A 1 214 ? 6.289 2.774 -17.677 1.00 98.31 214 GLU A O 1
ATOM 1730 N N . SER A 1 215 ? 7.332 3.870 -19.315 1.00 98.25 215 SER A N 1
ATOM 1731 C CA . SER A 1 215 ? 6.915 5.184 -18.826 1.00 98.25 215 SER A CA 1
ATOM 1732 C C . SER A 1 215 ? 7.009 6.245 -19.910 1.00 98.25 215 SER A C 1
ATOM 1734 O O . SER A 1 215 ? 7.736 6.083 -20.891 1.00 98.25 215 SER A O 1
ATOM 1736 N N . LEU A 1 216 ? 6.273 7.344 -19.746 1.00 97.06 216 LEU A N 1
ATOM 1737 C CA . LEU A 1 216 ? 6.311 8.453 -20.699 1.00 97.06 216 LEU A CA 1
ATOM 1738 C C . LEU A 1 216 ? 7.659 9.191 -20.656 1.00 97.06 216 LEU A C 1
ATOM 1740 O O . LEU A 1 216 ? 8.148 9.634 -21.693 1.00 97.06 216 LEU A O 1
ATOM 1744 N N . HIS A 1 217 ? 8.286 9.293 -19.482 1.00 97.50 217 HIS A N 1
ATOM 1745 C CA . HIS A 1 217 ? 9.633 9.840 -19.321 1.00 97.50 217 HIS A CA 1
ATOM 1746 C C . HIS A 1 217 ? 10.621 8.749 -18.898 1.00 97.50 217 HIS A C 1
ATOM 1748 O O . HIS A 1 217 ? 10.255 7.608 -18.626 1.00 97.50 217 HIS A O 1
ATOM 1754 N N . ARG A 1 218 ? 11.915 9.078 -18.902 1.00 98.12 218 ARG A N 1
ATOM 1755 C CA . ARG A 1 218 ? 12.969 8.114 -18.568 1.00 98.12 218 ARG A CA 1
ATOM 1756 C C . ARG A 1 218 ? 12.845 7.703 -17.102 1.00 98.12 218 ARG A C 1
ATOM 1758 O O . ARG A 1 218 ? 12.751 8.561 -16.231 1.00 98.12 218 ARG A O 1
ATOM 1765 N N . LEU A 1 219 ? 12.910 6.404 -16.839 1.00 98.69 219 LEU A N 1
ATOM 1766 C CA . LEU A 1 219 ? 13.046 5.862 -15.490 1.00 98.69 219 LEU A CA 1
ATOM 1767 C C . LEU A 1 219 ? 14.490 6.043 -15.007 1.00 98.69 219 LEU A C 1
ATOM 1769 O O . LEU A 1 219 ? 15.423 5.847 -15.794 1.00 98.69 219 LEU A O 1
ATOM 1773 N N . ASP A 1 220 ? 14.692 6.360 -13.727 1.00 97.75 220 ASP A N 1
ATOM 1774 C CA . ASP A 1 220 ? 16.041 6.421 -13.139 1.00 97.75 220 ASP A CA 1
ATOM 1775 C C . ASP A 1 220 ? 16.497 5.061 -12.587 1.00 97.75 220 ASP A C 1
ATOM 1777 O O . ASP A 1 220 ? 17.653 4.675 -12.770 1.00 97.75 220 ASP A O 1
ATOM 1781 N N . ARG A 1 221 ? 15.584 4.295 -11.979 1.00 98.19 221 ARG A N 1
ATOM 1782 C CA . ARG A 1 221 ? 15.844 2.961 -11.429 1.00 98.19 221 ARG A CA 1
ATOM 1783 C C . ARG A 1 221 ? 14.602 2.076 -11.406 1.00 98.19 221 ARG A C 1
ATOM 1785 O O . ARG A 1 221 ? 13.467 2.538 -11.263 1.00 98.19 221 ARG A O 1
ATOM 1792 N N . ILE A 1 222 ? 14.856 0.778 -11.518 1.00 98.88 222 ILE A N 1
ATOM 1793 C CA . ILE A 1 222 ? 13.913 -0.303 -11.232 1.00 98.88 222 ILE A CA 1
ATOM 1794 C C . ILE A 1 222 ? 14.513 -1.109 -10.081 1.00 98.88 222 ILE A C 1
ATOM 1796 O O . ILE A 1 222 ? 15.709 -1.395 -10.077 1.00 98.88 222 ILE A O 1
ATOM 1800 N N . GLU A 1 223 ? 13.704 -1.472 -9.100 1.00 98.81 223 GLU A N 1
ATOM 1801 C CA . GLU A 1 223 ? 14.135 -2.168 -7.894 1.00 98.81 223 GLU A CA 1
ATOM 1802 C C . GLU A 1 223 ? 13.290 -3.423 -7.689 1.00 98.81 223 GLU A C 1
ATOM 1804 O O . GLU A 1 223 ? 12.060 -3.375 -7.754 1.00 98.81 223 GLU A O 1
ATOM 1809 N N . VAL A 1 224 ? 13.960 -4.542 -7.414 1.00 98.81 224 VAL A N 1
ATOM 1810 C CA . VAL A 1 224 ? 13.326 -5.762 -6.913 1.00 98.81 224 VAL A CA 1
ATOM 1811 C C . VAL A 1 224 ? 13.501 -5.793 -5.404 1.00 98.81 224 VAL A C 1
ATOM 1813 O O . VAL A 1 224 ? 14.624 -5.728 -4.894 1.00 98.81 224 VAL A O 1
ATOM 1816 N N . ILE A 1 225 ? 12.375 -5.855 -4.703 1.00 98.56 225 ILE A N 1
ATOM 1817 C CA . ILE A 1 225 ? 12.276 -5.809 -3.249 1.00 98.56 225 ILE A CA 1
ATOM 1818 C C . ILE A 1 225 ? 12.005 -7.217 -2.741 1.00 98.56 225 ILE A C 1
ATOM 1820 O O . ILE A 1 225 ? 11.113 -7.877 -3.265 1.00 98.56 225 ILE A O 1
ATOM 1824 N N . ALA A 1 226 ? 12.728 -7.649 -1.712 1.00 98.06 226 ALA A N 1
ATOM 1825 C CA . ALA A 1 226 ? 12.439 -8.865 -0.965 1.00 98.06 226 ALA A CA 1
ATOM 1826 C C . ALA A 1 226 ? 12.384 -8.546 0.532 1.00 98.06 226 ALA A C 1
ATOM 1828 O O . ALA A 1 226 ? 13.326 -7.958 1.069 1.00 98.06 226 ALA A O 1
ATOM 1829 N N . ASN A 1 227 ? 11.282 -8.893 1.204 1.00 97.62 227 ASN A N 1
ATOM 1830 C CA . ASN A 1 227 ? 11.079 -8.650 2.643 1.00 97.62 227 ASN A CA 1
ATOM 1831 C C . ASN A 1 227 ? 11.401 -7.205 3.101 1.00 97.62 227 ASN A C 1
ATOM 1833 O O . ASN A 1 227 ? 11.895 -6.970 4.206 1.00 97.62 227 ASN A O 1
ATOM 1837 N N . GLY A 1 228 ? 11.134 -6.220 2.238 1.00 96.81 228 GLY A N 1
ATOM 1838 C CA . GLY A 1 228 ? 11.335 -4.790 2.497 1.00 96.81 228 GLY A CA 1
ATOM 1839 C C . GLY A 1 228 ? 12.723 -4.254 2.141 1.00 96.81 228 GLY A C 1
ATOM 1840 O O . GLY A 1 228 ? 12.966 -3.059 2.292 1.00 96.81 228 GLY A O 1
ATOM 1841 N N . THR A 1 229 ? 13.628 -5.098 1.640 1.00 96.38 229 THR A N 1
ATOM 1842 C CA . THR A 1 229 ? 14.988 -4.717 1.234 1.00 96.38 229 THR A CA 1
ATOM 1843 C C . THR A 1 229 ? 15.139 -4.762 -0.285 1.00 96.38 229 THR A C 1
ATOM 1845 O O . THR A 1 229 ? 14.640 -5.675 -0.939 1.00 96.38 229 THR A O 1
ATOM 1848 N N . VAL A 1 230 ? 15.849 -3.789 -0.864 1.00 98.19 230 VAL A N 1
ATOM 1849 C CA . VAL A 1 230 ? 16.223 -3.813 -2.287 1.00 98.19 230 VAL A CA 1
ATOM 1850 C C . VAL A 1 230 ? 17.295 -4.887 -2.490 1.00 98.19 230 VAL A C 1
ATOM 1852 O O . VAL A 1 230 ? 18.446 -4.689 -2.117 1.00 98.19 230 VAL A O 1
ATOM 1855 N N . VAL A 1 231 ? 16.928 -6.022 -3.086 1.00 97.81 231 VAL A N 1
ATOM 1856 C CA . VAL A 1 231 ? 17.860 -7.133 -3.378 1.00 97.81 231 VAL A CA 1
ATOM 1857 C C . VAL A 1 231 ? 18.470 -7.042 -4.773 1.00 97.81 231 VAL A C 1
ATOM 1859 O O . VAL A 1 231 ? 19.485 -7.672 -5.073 1.00 97.81 231 VAL A O 1
ATOM 1862 N N . ARG A 1 232 ? 17.865 -6.238 -5.651 1.00 98.25 232 ARG A N 1
ATOM 1863 C CA . ARG A 1 232 ? 18.445 -5.884 -6.944 1.00 98.25 232 ARG A CA 1
ATOM 1864 C C . ARG A 1 232 ? 17.995 -4.495 -7.364 1.00 98.25 232 ARG A C 1
ATOM 1866 O O . ARG A 1 232 ? 16.800 -4.231 -7.434 1.00 98.25 232 ARG A O 1
ATOM 1873 N N . GLN A 1 233 ? 18.955 -3.657 -7.737 1.00 98.50 233 GLN A N 1
ATOM 1874 C CA . GLN A 1 233 ? 18.710 -2.432 -8.489 1.00 98.50 233 GLN A CA 1
ATOM 1875 C C . GLN A 1 233 ? 19.095 -2.662 -9.954 1.00 98.50 233 GLN A C 1
ATOM 1877 O O . GLN A 1 233 ? 20.178 -3.166 -10.250 1.00 98.50 233 GLN A O 1
ATOM 1882 N N . ILE A 1 234 ? 18.200 -2.310 -10.871 1.00 98.38 234 ILE A N 1
ATOM 1883 C CA . ILE A 1 234 ? 18.366 -2.444 -12.317 1.00 98.38 234 ILE A CA 1
ATOM 1884 C C . ILE A 1 234 ? 18.407 -1.039 -12.914 1.00 98.38 234 ILE A C 1
ATOM 1886 O O . ILE A 1 234 ? 17.495 -0.233 -12.706 1.00 98.38 234 ILE A O 1
ATOM 1890 N N . ARG A 1 235 ? 19.459 -0.751 -13.688 1.00 98.25 235 ARG A N 1
ATOM 1891 C CA . ARG A 1 235 ? 19.543 0.478 -14.483 1.00 98.25 235 ARG A CA 1
ATOM 1892 C C . ARG A 1 235 ? 18.580 0.367 -15.675 1.00 98.25 235 ARG A C 1
ATOM 1894 O O . ARG A 1 235 ? 18.762 -0.539 -16.491 1.00 98.25 235 ARG A O 1
ATOM 1901 N N . PRO A 1 236 ? 17.573 1.247 -15.815 1.00 98.50 236 PRO A N 1
ATOM 1902 C CA . PRO A 1 236 ? 16.585 1.118 -16.879 1.00 98.50 236 PRO A CA 1
ATOM 1903 C C . PRO A 1 236 ? 17.226 1.412 -18.239 1.00 98.50 236 PRO A C 1
ATOM 1905 O O . PRO A 1 236 ? 17.907 2.428 -18.406 1.00 98.50 236 PRO A O 1
ATOM 1908 N N . LYS A 1 237 ? 17.003 0.535 -19.227 1.00 98.50 237 LYS A N 1
ATOM 1909 C CA . LYS A 1 237 ? 17.530 0.735 -20.589 1.00 98.50 237 LYS A CA 1
ATOM 1910 C C . LYS A 1 237 ? 16.924 1.965 -21.268 1.00 98.50 237 LYS A C 1
ATOM 1912 O O . LYS A 1 237 ? 17.594 2.568 -22.098 1.00 98.50 237 LYS A O 1
ATOM 1917 N N . ASN A 1 238 ? 15.694 2.344 -20.904 1.00 98.50 238 ASN A N 1
ATOM 1918 C CA . ASN A 1 238 ? 14.972 3.486 -21.468 1.00 98.50 238 ASN A CA 1
ATOM 1919 C C . ASN A 1 238 ? 15.030 3.512 -23.006 1.00 98.50 238 ASN A C 1
ATOM 1921 O O . ASN A 1 238 ? 15.440 4.504 -23.609 1.00 98.50 238 ASN A O 1
ATOM 1925 N N . GLN A 1 239 ? 14.654 2.399 -23.634 1.00 98.44 239 GLN A N 1
ATOM 1926 C CA . GLN A 1 239 ? 14.568 2.279 -25.087 1.00 98.44 239 GL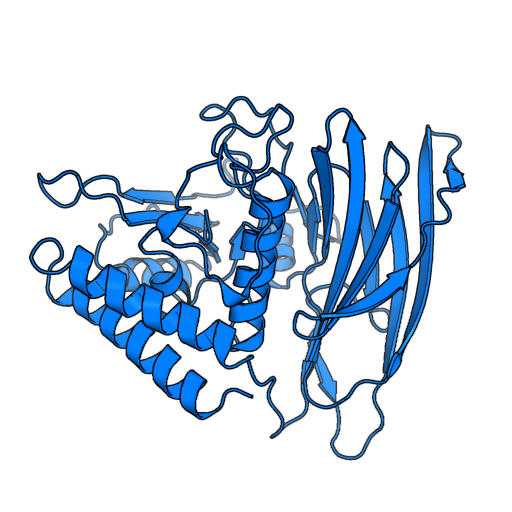N A CA 1
ATOM 1927 C C . GLN A 1 239 ? 13.386 3.128 -25.581 1.00 98.44 239 GLN A C 1
ATOM 1929 O O . GLN A 1 239 ? 12.272 2.896 -25.104 1.00 98.44 239 GLN A O 1
ATOM 1934 N N . PRO A 1 240 ? 13.587 4.104 -26.484 1.00 98.00 240 PRO A N 1
ATOM 1935 C CA . PRO A 1 240 ? 12.488 4.882 -27.050 1.00 98.00 240 PRO A CA 1
ATOM 1936 C C . PRO A 1 240 ? 11.479 3.979 -27.767 1.00 98.00 240 PRO A C 1
ATOM 1938 O O . PRO A 1 240 ? 11.864 2.995 -28.399 1.00 98.00 240 PRO A O 1
ATOM 1941 N N . ARG A 1 241 ? 10.190 4.313 -27.683 1.00 96.50 241 ARG A N 1
ATOM 1942 C CA . ARG A 1 241 ? 9.120 3.618 -28.417 1.00 96.50 241 ARG A CA 1
ATOM 1943 C C . ARG A 1 241 ? 8.619 4.485 -29.569 1.00 96.50 241 ARG A C 1
ATOM 1945 O O . ARG A 1 241 ? 8.576 5.706 -29.449 1.00 96.50 241 ARG A O 1
ATOM 1952 N N . SER A 1 242 ? 8.171 3.851 -30.652 1.00 93.12 242 SER A N 1
ATOM 1953 C CA . SER A 1 242 ? 7.587 4.539 -31.817 1.00 93.12 242 SER A CA 1
ATOM 1954 C C . SER A 1 242 ? 6.351 5.372 -31.460 1.00 93.12 242 SER A C 1
ATOM 1956 O O . SER A 1 242 ? 6.176 6.464 -31.983 1.00 93.12 242 SER A O 1
ATOM 1958 N N . ALA A 1 243 ? 5.534 4.895 -30.518 1.00 90.81 243 ALA A N 1
ATOM 1959 C CA . ALA A 1 243 ? 4.364 5.605 -29.995 1.00 90.81 243 ALA A CA 1
ATOM 1960 C C . ALA A 1 243 ? 4.699 6.645 -28.899 1.00 90.81 243 ALA A C 1
ATOM 1962 O O . ALA A 1 243 ? 3.800 7.136 -28.219 1.00 90.81 243 ALA A O 1
ATOM 1963 N N . GLY A 1 244 ? 5.983 6.954 -28.688 1.00 94.44 244 GLY A N 1
ATOM 1964 C CA . GLY A 1 244 ? 6.456 7.817 -27.609 1.00 94.44 244 GLY A CA 1
ATOM 1965 C C . GLY A 1 244 ? 6.700 7.085 -26.284 1.00 94.44 244 GLY A C 1
ATOM 1966 O O . GLY A 1 244 ? 6.246 5.963 -26.045 1.00 94.44 244 GLY A O 1
ATOM 1967 N N . GLY A 1 245 ? 7.457 7.743 -25.405 1.00 97.38 245 GLY A N 1
ATOM 1968 C CA . GLY 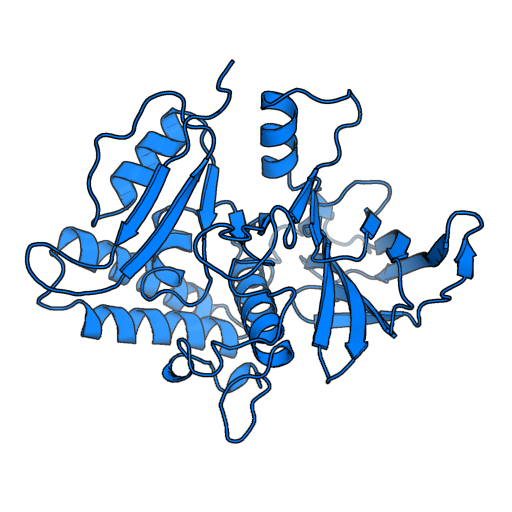A 1 245 ? 7.891 7.186 -24.126 1.00 97.38 245 GLY A CA 1
ATOM 1969 C C . GLY A 1 245 ? 9.033 6.175 -24.241 1.00 97.38 245 GLY A C 1
ATOM 1970 O O . GLY A 1 245 ? 9.699 6.052 -25.273 1.00 97.38 245 GLY A O 1
ATOM 1971 N N . PHE A 1 246 ? 9.274 5.461 -23.144 1.00 98.56 246 PHE A 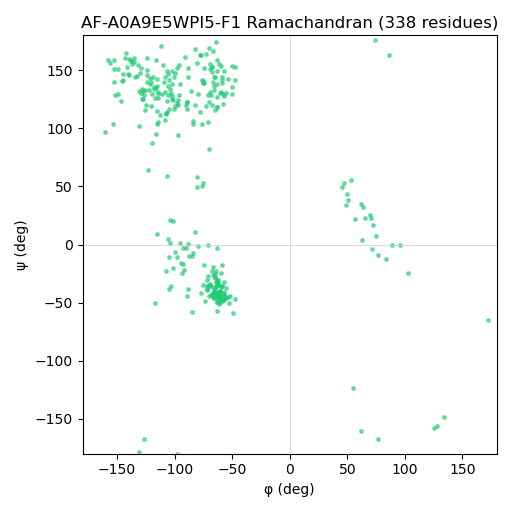N 1
ATOM 1972 C CA . PHE A 1 246 ? 10.434 4.601 -22.946 1.00 98.56 246 PHE A CA 1
ATOM 1973 C C . PHE A 1 246 ? 10.038 3.229 -22.399 1.00 98.56 246 PHE A C 1
ATOM 1975 O O . PHE A 1 246 ? 9.135 3.107 -21.572 1.00 98.56 246 PHE A O 1
ATOM 1982 N N . ARG A 1 247 ? 10.768 2.196 -22.825 1.00 98.44 247 ARG A N 1
ATOM 1983 C CA . ARG A 1 247 ? 10.627 0.805 -22.381 1.00 98.44 247 ARG A CA 1
ATOM 1984 C C . ARG A 1 247 ? 11.929 0.291 -21.784 1.00 98.44 247 ARG A C 1
ATOM 1986 O O . ARG A 1 247 ? 13.012 0.514 -22.325 1.00 98.44 247 ARG A O 1
ATOM 1993 N N . SER A 1 248 ? 11.830 -0.436 -20.681 1.00 98.69 248 SER A N 1
ATOM 1994 C CA . SER A 1 248 ? 12.963 -1.064 -20.005 1.00 98.69 248 SER A CA 1
ATOM 1995 C C . SER A 1 248 ? 12.648 -2.534 -19.718 1.00 98.69 248 SER A C 1
ATOM 1997 O O . SER A 1 248 ? 11.906 -2.818 -18.777 1.00 98.69 248 SER A O 1
ATOM 1999 N N . PRO A 1 249 ? 13.185 -3.468 -20.527 1.00 98.50 249 PRO A N 1
ATOM 2000 C CA . PRO A 1 249 ? 13.054 -4.900 -20.278 1.00 98.50 249 PRO A CA 1
ATOM 2001 C C . PRO A 1 249 ? 13.758 -5.333 -18.992 1.00 98.50 249 PRO A C 1
ATOM 2003 O O . PRO A 1 249 ? 14.831 -4.822 -18.665 1.00 98.50 249 PRO A O 1
ATOM 2006 N N . ILE A 1 250 ? 13.162 -6.302 -18.305 1.00 98.62 250 ILE A N 1
ATOM 2007 C CA . ILE A 1 250 ? 13.651 -6.917 -17.073 1.00 98.62 250 ILE A CA 1
ATOM 2008 C C . ILE A 1 250 ? 13.675 -8.428 -17.300 1.00 98.62 250 ILE A C 1
ATOM 2010 O O . ILE A 1 250 ? 12.676 -9.004 -17.724 1.00 98.62 250 ILE A O 1
ATOM 2014 N N . ASP A 1 251 ? 14.807 -9.060 -17.010 1.00 98.44 251 ASP A N 1
ATOM 2015 C CA . ASP A 1 251 ? 14.932 -10.513 -16.899 1.00 98.44 251 ASP A CA 1
ATOM 2016 C C . ASP A 1 251 ? 16.095 -10.811 -15.956 1.00 98.44 251 ASP A C 1
ATOM 2018 O O . ASP A 1 251 ? 17.262 -10.596 -16.290 1.00 98.44 251 ASP A O 1
ATOM 2022 N N . ILE A 1 252 ? 15.766 -11.195 -14.728 1.00 98.00 252 ILE A N 1
ATOM 2023 C CA . ILE A 1 252 ? 16.742 -11.552 -13.704 1.00 98.00 252 ILE A CA 1
ATOM 2024 C C . ILE A 1 252 ? 16.266 -12.785 -12.947 1.00 98.00 252 ILE A C 1
ATOM 2026 O O . ILE A 1 252 ? 15.073 -13.069 -12.867 1.00 98.00 252 ILE A O 1
ATOM 2030 N N . SER A 1 253 ? 17.195 -13.488 -12.308 1.00 97.38 253 SER A N 1
ATOM 2031 C CA . SER A 1 253 ? 16.873 -14.597 -11.417 1.00 97.38 253 SER A CA 1
ATOM 2032 C C . SER A 1 253 ? 17.584 -14.424 -10.082 1.00 97.38 253 SER A C 1
ATOM 2034 O O . SER A 1 253 ? 18.789 -14.177 -10.049 1.00 97.38 253 SER A O 1
ATOM 2036 N N . LEU A 1 254 ? 16.828 -14.553 -8.994 1.00 94.75 254 LEU A N 1
ATOM 2037 C CA . LEU A 1 254 ? 17.297 -14.372 -7.624 1.00 94.75 254 LEU A CA 1
ATOM 2038 C C . LEU A 1 254 ? 17.177 -15.694 -6.852 1.00 94.75 254 LEU A C 1
ATOM 2040 O O . LEU A 1 254 ? 16.137 -16.353 -6.967 1.00 94.75 254 LEU A O 1
ATOM 2044 N N . PRO A 1 255 ? 18.200 -16.100 -6.079 1.00 94.50 255 PRO A N 1
ATOM 2045 C CA . PRO A 1 255 ? 18.054 -17.190 -5.120 1.00 94.50 255 PRO A CA 1
ATOM 2046 C C . PRO A 1 255 ? 17.118 -16.768 -3.980 1.00 94.50 255 PRO A C 1
ATOM 2048 O O . PRO A 1 255 ? 17.052 -15.587 -3.635 1.00 94.50 255 PRO A O 1
ATOM 2051 N N . LEU A 1 256 ? 16.386 -17.728 -3.412 1.00 90.31 256 LEU A N 1
ATOM 2052 C CA . LEU A 1 256 ? 15.453 -17.497 -2.310 1.00 90.31 256 LEU A CA 1
ATOM 2053 C C . LEU A 1 256 ? 15.909 -18.198 -1.034 1.00 90.31 256 LEU A C 1
ATOM 2055 O O . LEU A 1 256 ? 16.168 -19.406 -1.020 1.00 90.31 256 LEU A O 1
ATOM 2059 N N . GLU A 1 257 ? 15.900 -17.441 0.057 1.00 83.75 257 GLU A N 1
ATOM 2060 C CA . GLU A 1 257 ? 16.218 -17.911 1.400 1.00 83.75 257 GLU A CA 1
ATOM 2061 C C . GLU A 1 257 ? 14.997 -17.760 2.311 1.00 83.75 257 GLU A C 1
ATOM 2063 O O . GLU A 1 257 ? 14.432 -16.674 2.433 1.00 83.75 257 GLU A O 1
ATOM 2068 N N . GLY A 1 258 ? 14.597 -18.855 2.965 1.00 87.88 258 GLY A N 1
ATOM 2069 C CA . GLY A 1 258 ? 13.436 -18.874 3.858 1.00 87.88 258 GLY A CA 1
ATOM 2070 C C . GLY A 1 258 ? 12.117 -18.535 3.158 1.00 87.88 258 GLY A C 1
ATOM 2071 O O . GLY A 1 258 ? 12.004 -18.646 1.936 1.00 87.88 258 GLY A O 1
ATOM 2072 N N . SER A 1 259 ? 11.112 -18.149 3.952 1.00 95.06 259 SER A N 1
ATOM 2073 C CA . SER A 1 259 ? 9.921 -17.508 3.394 1.00 95.06 259 SER A 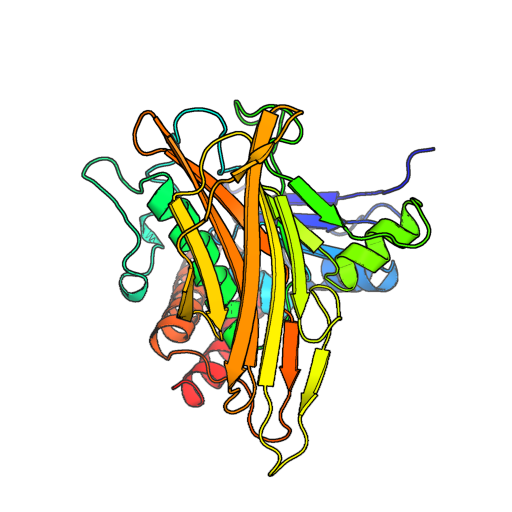CA 1
ATOM 2074 C C . SER A 1 259 ? 10.227 -16.068 3.006 1.00 95.06 259 SER A C 1
ATOM 2076 O O . SER A 1 259 ? 10.921 -15.342 3.726 1.00 95.06 259 SER A O 1
ATOM 2078 N N . VAL A 1 260 ? 9.678 -15.638 1.877 1.00 96.81 260 VAL A N 1
ATOM 2079 C CA . VAL A 1 260 ? 9.946 -14.312 1.327 1.00 96.81 260 VAL A CA 1
ATOM 2080 C C . VAL A 1 260 ? 8.779 -13.826 0.491 1.00 96.81 260 VAL A C 1
ATOM 2082 O O . VAL A 1 260 ? 8.202 -14.583 -0.283 1.00 96.81 260 VAL A O 1
ATOM 2085 N N . TRP A 1 261 ? 8.450 -12.546 0.612 1.00 98.31 261 TRP A N 1
ATOM 2086 C CA . TRP A 1 261 ? 7.642 -11.868 -0.391 1.00 98.31 261 TRP A CA 1
ATOM 2087 C C . TRP A 1 261 ? 8.533 -11.031 -1.304 1.00 98.31 261 TRP A C 1
ATOM 2089 O O . TRP A 1 261 ? 9.529 -10.462 -0.850 1.00 98.31 261 TRP A O 1
ATOM 2099 N N . ILE A 1 262 ? 8.181 -10.959 -2.589 1.00 98.69 262 ILE A N 1
ATOM 2100 C CA . ILE A 1 262 ? 8.937 -10.223 -3.609 1.00 98.69 262 ILE A CA 1
ATOM 2101 C C . ILE A 1 262 ? 8.012 -9.281 -4.368 1.00 98.69 262 ILE A C 1
ATOM 2103 O O . ILE A 1 262 ? 6.941 -9.688 -4.806 1.00 98.69 262 ILE A O 1
ATOM 2107 N N . ALA A 1 263 ? 8.443 -8.037 -4.568 1.00 98.88 263 ALA A N 1
ATOM 2108 C CA . ALA A 1 263 ? 7.753 -7.058 -5.403 1.00 98.88 263 ALA A CA 1
ATOM 2109 C C . ALA A 1 263 ? 8.737 -6.314 -6.316 1.00 98.88 263 ALA A C 1
ATOM 2111 O O . ALA A 1 263 ? 9.939 -6.276 -6.053 1.00 98.88 263 ALA A O 1
ATOM 2112 N N . VAL A 1 264 ? 8.228 -5.696 -7.382 1.00 98.94 264 VAL A N 1
ATOM 2113 C CA . VAL A 1 264 ? 9.007 -4.806 -8.253 1.00 98.94 264 VAL A CA 1
ATOM 2114 C C . VAL A 1 264 ? 8.452 -3.396 -8.159 1.00 98.94 264 VAL A C 1
ATOM 2116 O O . VAL A 1 264 ? 7.238 -3.200 -8.215 1.00 98.94 264 VAL A O 1
ATOM 2119 N N . ARG A 1 265 ? 9.340 -2.406 -8.063 1.00 98.81 265 ARG A N 1
ATOM 2120 C CA . ARG A 1 265 ? 8.987 -0.988 -8.169 1.00 98.81 265 ARG A CA 1
ATOM 2121 C C . ARG A 1 265 ? 9.910 -0.246 -9.121 1.00 98.81 265 ARG A C 1
ATOM 2123 O O . ARG A 1 265 ? 11.052 -0.647 -9.327 1.00 98.81 265 ARG A O 1
ATOM 2130 N N . CYS A 1 266 ? 9.433 0.842 -9.703 1.00 98.75 266 CYS A N 1
ATOM 2131 C CA . CYS A 1 266 ? 10.242 1.708 -10.556 1.00 98.75 266 CYS A CA 1
ATOM 2132 C C . CYS A 1 266 ? 9.928 3.177 -10.293 1.00 98.75 266 CYS A C 1
ATOM 2134 O O . CYS A 1 266 ? 8.873 3.501 -9.747 1.00 98.75 266 CYS A O 1
ATOM 2136 N N . PHE A 1 267 ? 10.857 4.051 -10.675 1.00 98.25 267 PHE A N 1
ATOM 2137 C CA . PHE A 1 267 ? 10.764 5.480 -10.409 1.00 98.25 267 PHE A CA 1
ATOM 2138 C C . PHE A 1 267 ? 11.040 6.297 -11.675 1.00 98.25 267 PHE A C 1
ATOM 2140 O O . PHE A 1 267 ? 12.015 6.068 -12.391 1.00 98.25 267 PHE A O 1
ATOM 2147 N N . GLU A 1 268 ? 10.164 7.263 -11.937 1.00 97.62 268 GLU A N 1
ATOM 2148 C CA . GLU A 1 268 ? 10.310 8.286 -12.971 1.00 97.62 268 GLU A CA 1
ATOM 2149 C C . GLU A 1 268 ? 10.593 9.627 -12.272 1.00 97.62 268 GLU A C 1
ATOM 2151 O O . GLU A 1 268 ? 9.676 10.190 -11.657 1.00 97.62 268 GLU A O 1
ATOM 2156 N N . PRO A 1 269 ? 11.830 10.154 -12.320 1.00 95.44 269 PRO A N 1
ATOM 2157 C CA . PRO A 1 269 ? 12.118 11.482 -11.802 1.00 95.44 269 PRO A CA 1
ATOM 2158 C C . PRO A 1 269 ? 11.397 12.551 -12.627 1.00 95.44 269 PRO A C 1
ATOM 2160 O O . PRO A 1 269 ? 11.271 12.467 -13.850 1.00 95.44 269 PRO A O 1
ATOM 2163 N N . ARG A 1 270 ? 10.952 13.601 -11.946 1.00 93.25 270 ARG A N 1
ATOM 2164 C CA . ARG A 1 270 ? 10.321 14.789 -12.522 1.00 93.25 270 ARG A CA 1
ATOM 2165 C C . ARG A 1 270 ? 11.097 16.037 -12.086 1.00 93.25 270 ARG A C 1
ATOM 2167 O O . ARG A 1 270 ? 11.815 15.988 -11.085 1.00 93.25 270 ARG A O 1
ATOM 2174 N N . PRO A 1 271 ? 10.941 17.170 -12.795 1.00 90.81 271 PRO A N 1
ATOM 2175 C CA . PRO A 1 271 ? 11.512 18.441 -12.357 1.00 90.81 271 PRO A CA 1
ATOM 2176 C C . PRO A 1 271 ? 11.176 18.770 -10.894 1.00 90.81 271 PRO A C 1
ATOM 2178 O O . PRO A 1 271 ? 10.141 18.342 -10.373 1.00 90.81 271 PRO A O 1
ATOM 2181 N N . ASN A 1 272 ? 12.041 19.558 -10.252 1.00 86.62 272 ASN A N 1
ATOM 2182 C CA . ASN A 1 272 ? 11.902 20.028 -8.866 1.00 86.62 272 ASN A CA 1
ATOM 2183 C C . ASN A 1 272 ? 11.918 18.906 -7.808 1.00 86.62 272 ASN A C 1
ATOM 2185 O O . ASN A 1 272 ? 11.241 19.002 -6.788 1.00 86.62 272 ASN A O 1
ATOM 2189 N N . GLY A 1 273 ? 12.670 17.825 -8.057 1.00 82.94 273 GLY A N 1
ATOM 2190 C CA . GLY A 1 273 ? 12.872 16.737 -7.086 1.00 82.94 273 GLY A CA 1
ATOM 2191 C C . GLY A 1 273 ? 11.652 15.836 -6.875 1.00 82.94 273 GLY A C 1
ATOM 2192 O O . GLY A 1 273 ? 11.579 15.111 -5.885 1.00 82.94 273 GLY A O 1
ATOM 2193 N N . ARG A 1 274 ? 10.688 15.885 -7.796 1.00 90.19 274 ARG A N 1
ATOM 2194 C CA . ARG A 1 274 ? 9.420 15.155 -7.720 1.00 90.19 274 ARG A CA 1
ATOM 2195 C C . ARG A 1 274 ? 9.528 13.792 -8.389 1.00 90.19 274 ARG A C 1
ATOM 2197 O O . ARG A 1 274 ? 10.419 13.576 -9.209 1.00 90.19 274 ARG A O 1
ATOM 2204 N N . TYR A 1 275 ? 8.613 12.880 -8.076 1.00 92.62 275 TYR A N 1
ATOM 2205 C CA . TYR A 1 275 ? 8.698 11.504 -8.565 1.00 92.62 275 TYR A CA 1
ATOM 2206 C C . TYR A 1 275 ? 7.339 10.952 -8.962 1.00 92.62 275 TYR A C 1
ATOM 2208 O O . TYR A 1 275 ? 6.309 11.260 -8.365 1.00 92.62 275 TYR A O 1
ATOM 2216 N N . ARG A 1 276 ? 7.343 10.093 -9.976 1.00 95.69 276 ARG A N 1
ATOM 2217 C CA . ARG A 1 276 ? 6.288 9.100 -10.179 1.00 95.69 276 ARG A CA 1
ATOM 2218 C C . ARG A 1 276 ? 6.865 7.730 -9.904 1.00 95.69 276 ARG A C 1
ATOM 2220 O O . ARG A 1 276 ? 8.071 7.518 -10.029 1.00 95.69 276 ARG A O 1
ATOM 2227 N N . PHE A 1 277 ? 6.004 6.807 -9.526 1.00 97.81 277 PHE A N 1
ATOM 2228 C CA . PHE A 1 277 ? 6.406 5.438 -9.268 1.00 97.81 277 PHE A CA 1
ATOM 2229 C C . PHE A 1 277 ? 5.340 4.466 -9.739 1.00 97.81 277 PHE A C 1
ATOM 2231 O O . PHE A 1 277 ? 4.172 4.836 -9.876 1.00 97.81 277 PHE A O 1
ATOM 2238 N N . ALA A 1 278 ? 5.759 3.222 -9.923 1.00 98.69 278 ALA A N 1
ATOM 2239 C CA . ALA A 1 278 ? 4.870 2.076 -9.931 1.00 98.69 278 ALA A CA 1
ATOM 2240 C C . ALA A 1 278 ? 5.397 1.005 -8.976 1.00 98.69 278 ALA A C 1
ATOM 2242 O O . ALA A 1 278 ? 6.603 0.935 -8.736 1.00 98.69 278 ALA A O 1
ATOM 2243 N N . HIS A 1 279 ? 4.500 0.190 -8.426 1.00 98.88 279 HIS A N 1
ATOM 2244 C CA . HIS A 1 279 ? 4.826 -0.889 -7.497 1.00 98.88 279 HIS A CA 1
ATOM 2245 C C . HIS A 1 279 ? 3.860 -2.061 -7.705 1.00 98.88 279 HIS A C 1
ATOM 2247 O O . HIS A 1 279 ? 2.645 -1.881 -7.619 1.00 98.88 279 HIS A O 1
ATOM 2253 N N . THR A 1 280 ? 4.367 -3.264 -7.977 1.00 98.94 280 THR A N 1
ATOM 2254 C CA . THR A 1 280 ? 3.523 -4.466 -8.105 1.00 98.94 280 THR A CA 1
ATOM 2255 C C . THR A 1 280 ? 2.941 -4.875 -6.758 1.00 98.94 280 THR A C 1
ATOM 2257 O O . THR A 1 280 ? 3.548 -4.626 -5.717 1.00 98.94 280 THR A O 1
ATOM 2260 N N . ALA A 1 281 ? 1.818 -5.587 -6.742 1.00 98.81 281 ALA A N 1
ATOM 2261 C CA . ALA A 1 281 ? 1.531 -6.434 -5.593 1.00 98.81 281 ALA A CA 1
ATOM 2262 C C . ALA A 1 281 ? 2.687 -7.434 -5.375 1.00 98.81 281 ALA A C 1
ATOM 2264 O O . ALA A 1 281 ? 3.368 -7.815 -6.342 1.00 98.81 281 ALA A O 1
ATOM 2265 N N . PRO A 1 282 ? 2.959 -7.841 -4.129 1.00 98.62 282 PRO A N 1
ATOM 2266 C CA . PRO A 1 282 ? 3.959 -8.860 -3.863 1.00 98.62 282 PRO A CA 1
ATOM 2267 C C . PRO A 1 282 ? 3.493 -10.239 -4.354 1.00 98.62 282 PRO A C 1
ATOM 2269 O O . PRO A 1 282 ? 2.302 -10.542 -4.365 1.00 98.62 282 PRO A O 1
ATOM 2272 N N . VAL A 1 283 ? 4.442 -11.092 -4.729 1.00 98.69 283 VAL A N 1
ATOM 2273 C CA . VAL A 1 283 ? 4.268 -12.553 -4.708 1.00 98.69 283 VAL A CA 1
ATOM 2274 C C . VAL A 1 283 ? 4.851 -13.107 -3.416 1.00 98.69 283 VAL A C 1
ATOM 2276 O O . VAL A 1 283 ? 5.754 -12.498 -2.841 1.00 98.69 283 VAL A O 1
ATOM 2279 N N . TYR A 1 284 ? 4.366 -14.261 -2.971 1.00 98.19 284 TYR A N 1
ATOM 2280 C CA . TYR A 1 284 ? 4.794 -14.891 -1.722 1.00 98.19 284 TYR A CA 1
ATOM 2281 C C . TYR A 1 284 ? 5.425 -16.246 -2.010 1.00 98.19 284 TYR A C 1
ATOM 2283 O O . TYR A 1 284 ? 4.874 -17.026 -2.773 1.00 98.19 284 TYR A O 1
ATOM 2291 N N . PHE A 1 285 ? 6.566 -16.531 -1.400 1.00 97.44 285 PHE A N 1
ATOM 2292 C CA . PHE A 1 285 ? 7.215 -17.834 -1.401 1.00 97.44 285 PHE A CA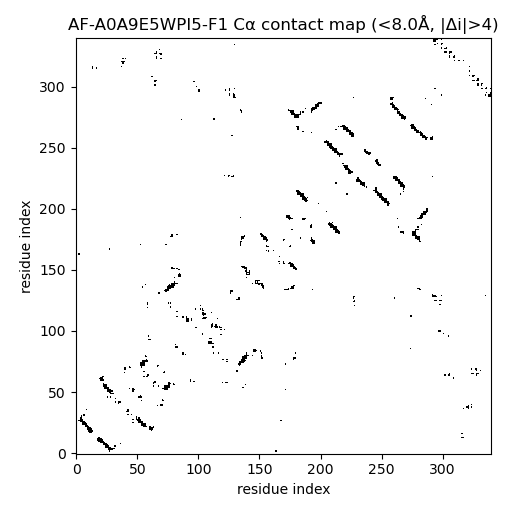 1
ATOM 2293 C C . PHE A 1 285 ? 7.222 -18.341 0.034 1.00 97.44 285 PHE A C 1
ATOM 2295 O O . PHE A 1 285 ? 7.994 -17.860 0.862 1.00 97.44 285 PHE A O 1
ATOM 2302 N N . ASP A 1 286 ? 6.335 -19.283 0.327 1.00 95.56 286 ASP A N 1
ATOM 2303 C CA . ASP A 1 286 ? 6.091 -19.790 1.668 1.00 95.56 286 ASP A CA 1
ATOM 2304 C C . ASP A 1 286 ? 6.876 -21.072 1.907 1.00 95.56 286 ASP A C 1
ATOM 2306 O O . ASP A 1 286 ? 6.690 -22.074 1.215 1.00 95.56 286 ASP A O 1
ATOM 2310 N N . ARG A 1 287 ? 7.753 -21.044 2.911 1.00 93.75 287 ARG A N 1
ATOM 2311 C CA . ARG A 1 287 ? 8.473 -22.217 3.399 1.00 93.75 287 ARG A CA 1
ATOM 2312 C C . ARG A 1 287 ? 7.902 -22.613 4.764 1.00 93.75 287 ARG A C 1
ATOM 2314 O O . ARG A 1 287 ? 8.094 -21.865 5.731 1.00 93.75 287 ARG A O 1
ATOM 2321 N N . PRO A 1 288 ? 7.220 -23.768 4.873 1.00 90.31 288 PRO A N 1
ATOM 2322 C CA . PRO A 1 288 ? 6.646 -24.232 6.133 1.00 90.31 288 PRO A CA 1
ATOM 2323 C C . PRO A 1 288 ? 7.661 -24.200 7.283 1.00 90.31 288 PRO A C 1
ATOM 2325 O O . PRO A 1 288 ? 8.819 -24.567 7.102 1.00 90.31 288 PRO A O 1
ATOM 2328 N N . GLY A 1 289 ? 7.240 -23.712 8.453 1.00 89.12 289 GLY A N 1
ATOM 2329 C CA . GLY A 1 289 ? 8.091 -23.592 9.646 1.00 89.12 289 GLY A CA 1
ATOM 2330 C C . GLY A 1 289 ? 9.084 -22.420 9.649 1.00 89.12 289 GLY A C 1
ATOM 2331 O O . GLY A 1 289 ? 9.652 -22.118 10.695 1.00 89.12 289 GLY A O 1
ATOM 2332 N N . HIS A 1 290 ? 9.261 -21.708 8.532 1.00 90.44 290 HIS A N 1
ATOM 2333 C CA . HIS A 1 290 ? 10.222 -20.605 8.407 1.00 90.44 290 HIS A CA 1
ATOM 2334 C C . HIS A 1 290 ? 9.539 -19.301 7.967 1.00 90.44 290 HIS A C 1
ATOM 2336 O O . HIS A 1 290 ? 9.818 -18.828 6.862 1.00 90.44 290 HIS A O 1
ATOM 2342 N N . PRO A 1 291 ? 8.632 -18.715 8.773 1.00 92.81 291 PRO A N 1
ATOM 2343 C CA . PRO A 1 291 ? 7.912 -17.503 8.390 1.00 92.81 291 PRO A CA 1
ATOM 2344 C C . PRO A 1 291 ? 8.861 -16.312 8.206 1.00 92.81 291 PRO A C 1
ATOM 2346 O O . PRO A 1 291 ? 9.958 -16.273 8.771 1.00 92.81 291 PRO A O 1
ATOM 2349 N N . VAL A 1 292 ? 8.411 -15.306 7.451 1.00 95.25 292 VAL A N 1
ATOM 2350 C CA . VAL A 1 292 ? 9.101 -14.011 7.395 1.00 95.25 292 VAL A CA 1
ATOM 2351 C C . VAL A 1 292 ? 9.187 -13.446 8.813 1.00 95.25 292 VAL A C 1
ATOM 2353 O O . VAL A 1 292 ? 8.186 -13.388 9.527 1.00 95.25 292 VAL A O 1
ATOM 2356 N N . ARG A 1 293 ? 10.391 -13.039 9.227 1.00 94.88 293 ARG A N 1
ATOM 2357 C CA . ARG A 1 293 ? 10.616 -12.374 10.514 1.00 94.88 293 ARG A CA 1
ATOM 2358 C C . ARG A 1 293 ? 10.721 -10.862 10.301 1.00 94.88 293 ARG A C 1
ATOM 2360 O O . ARG A 1 293 ? 11.634 -10.427 9.582 1.00 94.88 293 ARG A O 1
ATOM 2367 N N . PRO A 1 294 ? 9.836 -10.054 10.911 1.00 96.88 294 PRO A N 1
ATOM 2368 C CA . PRO A 1 294 ? 9.907 -8.604 10.794 1.00 96.88 294 PRO A CA 1
ATOM 2369 C C . PRO A 1 294 ? 11.144 -8.061 11.504 1.00 96.88 294 PRO A C 1
ATOM 2371 O O . PRO A 1 294 ? 11.640 -8.670 12.453 1.00 96.88 294 PRO A O 1
ATOM 2374 N N . ARG A 1 295 ? 11.651 -6.913 11.040 1.00 96.88 295 ARG A N 1
ATOM 2375 C CA . ARG A 1 295 ? 12.741 -6.216 11.735 1.00 96.88 295 ARG A CA 1
ATOM 2376 C C . ARG A 1 295 ? 12.221 -5.738 13.082 1.00 96.88 295 ARG A C 1
ATOM 2378 O O . ARG A 1 295 ? 11.133 -5.163 13.145 1.00 96.88 295 ARG A O 1
ATOM 2385 N N . ARG A 1 296 ? 13.010 -5.901 14.142 1.00 97.75 296 ARG A N 1
ATOM 2386 C CA . ARG A 1 296 ? 12.626 -5.450 15.487 1.00 97.75 296 ARG A CA 1
ATOM 2387 C C . ARG A 1 296 ? 12.175 -3.987 15.518 1.00 97.75 296 ARG A C 1
ATOM 2389 O O . ARG A 1 296 ? 11.125 -3.698 16.083 1.00 97.75 296 ARG A O 1
ATOM 2396 N N . ALA A 1 297 ? 12.902 -3.100 14.838 1.00 97.31 297 ALA A N 1
ATOM 2397 C CA . ALA A 1 297 ? 12.584 -1.673 14.769 1.00 97.31 297 ALA A CA 1
ATOM 2398 C C . ALA A 1 297 ? 11.233 -1.364 14.093 1.00 97.31 297 ALA A C 1
ATOM 2400 O O . ALA A 1 297 ? 10.567 -0.405 14.477 1.00 97.31 297 ALA A O 1
ATOM 2401 N N . ASP A 1 298 ? 10.812 -2.178 13.118 1.00 97.44 298 ASP A N 1
ATOM 2402 C CA . ASP A 1 298 ? 9.516 -2.009 12.452 1.00 97.44 298 ASP A CA 1
ATOM 2403 C C . ASP A 1 298 ? 8.373 -2.366 13.407 1.00 97.44 298 ASP A C 1
ATOM 2405 O O . ASP A 1 298 ? 7.398 -1.630 13.516 1.00 97.44 298 ASP A O 1
ATOM 2409 N N . VAL A 1 299 ? 8.505 -3.471 14.149 1.00 98.31 299 VAL A N 1
ATOM 2410 C CA . VAL A 1 299 ? 7.471 -3.885 15.109 1.00 98.31 299 VAL A CA 1
ATOM 2411 C C . VAL A 1 299 ? 7.439 -2.964 16.327 1.00 98.31 299 VAL A C 1
ATOM 2413 O O . VAL A 1 299 ? 6.362 -2.662 16.830 1.00 98.31 299 VAL A O 1
ATOM 2416 N N . GLN A 1 300 ? 8.595 -2.466 16.778 1.00 98.00 300 GLN A N 1
ATOM 2417 C CA . GLN A 1 300 ? 8.667 -1.448 17.833 1.00 98.00 300 GLN A CA 1
ATOM 2418 C C . GLN A 1 300 ? 7.883 -0.192 17.455 1.00 98.00 300 GLN A C 1
ATOM 2420 O O . GLN A 1 300 ? 7.135 0.316 18.283 1.00 98.00 300 GLN A O 1
ATOM 2425 N N . PHE A 1 301 ? 7.991 0.260 16.203 1.00 97.56 301 PHE A N 1
ATOM 2426 C CA . PHE A 1 301 ? 7.170 1.357 15.696 1.00 97.56 301 PHE A CA 1
ATOM 2427 C C . PHE A 1 301 ? 5.668 1.042 15.798 1.00 97.56 301 PHE A C 1
ATOM 2429 O O . PHE A 1 301 ? 4.916 1.857 16.326 1.00 97.56 301 PHE A O 1
ATOM 2436 N N . LEU A 1 302 ? 5.223 -0.147 15.372 1.00 98.31 302 LEU A N 1
ATOM 2437 C CA . LEU A 1 302 ? 3.807 -0.537 15.469 1.00 98.31 302 LEU A CA 1
ATOM 2438 C C . LEU A 1 302 ? 3.312 -0.567 16.927 1.00 98.31 302 LEU A C 1
ATOM 2440 O O . LEU A 1 302 ? 2.229 -0.062 17.219 1.00 98.31 302 LEU A O 1
ATOM 2444 N N . VAL A 1 303 ? 4.117 -1.110 17.848 1.00 98.69 303 VAL A N 1
ATOM 2445 C CA . VAL A 1 303 ? 3.829 -1.129 19.294 1.00 98.69 303 VAL A CA 1
ATOM 2446 C C . VAL A 1 303 ? 3.717 0.292 19.845 1.00 98.69 303 VAL A C 1
ATOM 2448 O O . VAL A 1 303 ? 2.710 0.620 20.471 1.00 98.69 303 VAL A O 1
ATOM 2451 N N . GLN A 1 304 ? 4.706 1.144 19.566 1.00 97.81 304 GLN A N 1
ATOM 2452 C CA . GLN A 1 304 ? 4.730 2.532 20.025 1.00 97.81 304 GLN A CA 1
ATOM 2453 C C . GLN A 1 304 ? 3.489 3.294 19.547 1.00 97.81 304 GLN A C 1
ATOM 2455 O O . GLN A 1 304 ? 2.846 3.985 20.337 1.00 97.81 304 GLN A O 1
ATOM 2460 N N . ARG A 1 305 ? 3.102 3.125 18.277 1.00 97.69 305 ARG A N 1
ATOM 2461 C CA . ARG A 1 305 ? 1.899 3.760 17.729 1.00 97.69 305 ARG A CA 1
ATOM 2462 C C . ARG A 1 305 ? 0.635 3.316 18.460 1.00 97.69 305 ARG A C 1
ATOM 2464 O O . ARG A 1 305 ? -0.211 4.155 18.746 1.00 97.69 305 ARG A O 1
ATOM 2471 N N . MET A 1 306 ? 0.504 2.039 18.822 1.00 98.44 306 MET A N 1
ATOM 2472 C CA . MET A 1 306 ? -0.646 1.585 19.617 1.00 98.44 306 MET A CA 1
ATOM 2473 C C . MET A 1 306 ? -0.657 2.176 21.030 1.00 98.44 306 MET A C 1
ATOM 2475 O O . MET A 1 306 ? -1.716 2.561 21.514 1.00 98.44 306 MET A O 1
ATOM 2479 N N . GLU A 1 307 ? 0.496 2.287 21.689 1.00 98.38 307 GLU A N 1
ATOM 2480 C CA . GLU A 1 307 ? 0.595 2.886 23.029 1.00 98.38 307 GLU A CA 1
ATOM 2481 C C . GLU A 1 307 ? 0.263 4.386 23.023 1.00 98.38 307 GLU A C 1
ATOM 2483 O O . GLU A 1 307 ? -0.446 4.883 23.900 1.00 98.38 307 GLU A O 1
ATOM 2488 N N . GLU A 1 308 ? 0.745 5.116 22.017 1.00 97.62 308 GLU A N 1
ATOM 2489 C CA . GLU A 1 308 ? 0.413 6.526 21.802 1.00 97.62 308 GLU A CA 1
ATOM 2490 C C . GLU A 1 308 ? -1.079 6.725 21.552 1.00 97.62 308 GLU A C 1
ATOM 2492 O O . GLU A 1 308 ? -1.696 7.586 22.183 1.00 97.62 308 GLU A O 1
ATOM 2497 N N . GLU A 1 309 ? -1.674 5.906 20.688 1.00 98.00 309 GLU A N 1
ATOM 2498 C CA . GLU A 1 309 ? -3.092 6.022 20.374 1.00 98.00 309 GLU A CA 1
ATOM 2499 C C . GLU A 1 309 ? -3.981 5.576 21.533 1.00 98.00 309 GLU A C 1
ATOM 2501 O O . GLU A 1 309 ? -4.987 6.228 21.790 1.00 98.00 309 GLU A O 1
ATOM 2506 N N . LEU A 1 310 ? -3.603 4.563 22.316 1.00 98.50 310 LEU A N 1
ATOM 2507 C CA . LEU A 1 310 ? -4.314 4.229 23.556 1.00 98.50 310 LEU A CA 1
ATOM 2508 C C . LEU A 1 310 ? -4.356 5.420 24.518 1.00 98.50 310 LEU A C 1
ATOM 2510 O O . LEU A 1 310 ? -5.425 5.760 25.031 1.00 98.50 310 LEU A O 1
ATOM 2514 N N . ARG A 1 311 ? -3.223 6.107 24.722 1.00 98.19 311 ARG A N 1
ATOM 2515 C CA . ARG A 1 311 ? -3.183 7.321 25.555 1.00 98.19 311 ARG A CA 1
ATOM 2516 C C . ARG A 1 311 ? -4.058 8.429 24.979 1.00 98.19 311 ARG A C 1
ATOM 2518 O O . ARG A 1 311 ? -4.827 9.036 25.715 1.00 98.19 311 ARG A O 1
ATOM 2525 N N . ARG A 1 312 ? -3.973 8.669 23.668 1.00 97.25 312 ARG A N 1
ATOM 2526 C CA . ARG A 1 312 ? -4.737 9.713 22.970 1.00 97.25 312 ARG A CA 1
ATOM 2527 C C . ARG A 1 312 ? -6.250 9.469 23.001 1.00 97.25 312 ARG A C 1
ATOM 2529 O O . ARG A 1 312 ? -7.015 10.430 22.999 1.00 97.25 312 ARG A O 1
ATOM 2536 N N . ASN A 1 313 ? -6.674 8.207 23.009 1.00 98.06 313 ASN A N 1
ATOM 2537 C CA . ASN A 1 313 ? -8.079 7.806 22.952 1.00 98.06 313 ASN A CA 1
ATOM 2538 C C . ASN A 1 313 ? -8.716 7.561 24.332 1.00 98.06 313 ASN A C 1
ATOM 2540 O O . ASN A 1 313 ? -9.945 7.542 24.430 1.00 98.06 313 ASN A O 1
ATOM 2544 N N . THR A 1 314 ? -7.921 7.404 25.396 1.00 97.56 314 THR A N 1
ATOM 2545 C CA . THR A 1 314 ? -8.426 7.260 26.773 1.00 97.56 314 THR A CA 1
ATOM 2546 C C . THR A 1 314 ? -9.296 8.459 27.167 1.00 97.56 314 THR A C 1
ATOM 2548 O O . THR A 1 314 ? -8.886 9.611 27.031 1.00 97.56 314 THR A O 1
ATOM 2551 N N . GLY A 1 315 ? -10.511 8.192 27.657 1.00 96.19 315 GLY A N 1
ATOM 2552 C CA . GLY A 1 315 ? -11.482 9.233 28.021 1.00 96.19 315 GLY A CA 1
ATOM 2553 C C . GLY A 1 315 ? -12.167 9.909 26.825 1.00 96.19 315 GLY A C 1
ATOM 2554 O O . GLY A 1 315 ? -12.880 10.894 27.009 1.00 96.19 315 GLY A O 1
ATOM 2555 N N . VAL A 1 316 ? -11.945 9.407 25.604 1.00 97.38 316 VAL A N 1
ATOM 2556 C CA . VAL A 1 316 ? -12.646 9.835 24.382 1.00 97.38 316 VAL A CA 1
ATOM 2557 C C . VAL A 1 316 ? -13.443 8.688 23.781 1.00 97.38 316 VAL A C 1
ATOM 2559 O O . VAL A 1 316 ? -14.618 8.864 23.472 1.00 97.38 316 VAL A O 1
ATOM 2562 N N . LEU A 1 317 ? -12.797 7.537 23.599 1.00 97.88 317 LEU A N 1
ATOM 2563 C CA . LEU A 1 317 ? -13.431 6.330 23.087 1.00 97.88 317 LEU A CA 1
ATOM 2564 C C . LEU A 1 317 ? -14.026 5.509 24.229 1.00 97.88 317 LEU A C 1
ATOM 2566 O O . LEU A 1 317 ? -13.519 5.543 25.353 1.00 97.88 317 LEU A O 1
ATOM 2570 N N . ASP A 1 318 ? -15.081 4.757 23.925 1.00 96.75 318 ASP A N 1
ATOM 2571 C CA . ASP A 1 318 ? -15.612 3.770 24.857 1.00 96.75 318 ASP A CA 1
ATOM 2572 C C . ASP A 1 318 ? -14.662 2.573 25.028 1.00 96.75 318 ASP A C 1
ATOM 2574 O O . ASP A 1 318 ? -13.689 2.381 24.291 1.00 96.75 318 ASP A O 1
ATOM 2578 N N . GLU A 1 319 ? -14.958 1.746 26.026 1.00 98.00 319 GLU A N 1
ATOM 2579 C CA . GLU A 1 319 ? -14.114 0.610 26.381 1.00 98.00 319 GLU A CA 1
ATOM 2580 C C . GLU A 1 319 ? -14.058 -0.458 25.275 1.00 98.00 319 GLU A C 1
ATOM 2582 O O . GLU A 1 319 ? -13.041 -1.136 25.124 1.00 98.00 319 GLU A O 1
ATOM 2587 N N . SER A 1 320 ? -15.112 -0.589 24.462 1.00 97.69 320 SER A N 1
ATOM 2588 C CA . SER A 1 320 ? -15.142 -1.549 23.356 1.00 97.69 320 SER A CA 1
ATOM 2589 C C . SER A 1 320 ? -14.145 -1.167 22.259 1.00 97.69 320 SER A C 1
ATOM 2591 O O . SER A 1 320 ? -13.375 -2.013 21.806 1.00 97.69 320 SER A O 1
ATOM 2593 N N . ALA A 1 321 ? -14.065 0.119 21.923 1.00 97.88 321 ALA A N 1
ATOM 2594 C CA . ALA A 1 321 ? -13.107 0.655 20.968 1.00 97.88 321 ALA A CA 1
ATOM 2595 C C . ALA A 1 321 ? -11.675 0.673 21.529 1.00 97.88 321 ALA A C 1
ATOM 2597 O O . ALA A 1 321 ? -10.723 0.343 20.822 1.00 97.88 321 ALA A O 1
ATOM 2598 N N . LEU A 1 322 ? -11.488 0.999 22.814 1.00 98.69 322 LEU A N 1
ATOM 2599 C CA . LEU A 1 322 ? -10.168 0.906 23.456 1.00 98.69 322 LEU A CA 1
ATOM 2600 C C . LEU A 1 322 ? -9.642 -0.537 23.470 1.00 98.69 322 LEU A C 1
ATOM 2602 O O . LEU A 1 322 ? -8.442 -0.755 23.280 1.00 98.69 322 LEU A O 1
ATOM 2606 N N . ASN A 1 323 ? -10.522 -1.530 23.628 1.00 98.75 323 ASN A N 1
ATOM 2607 C CA . ASN A 1 323 ? -10.148 -2.941 23.556 1.00 98.75 323 ASN A CA 1
ATOM 2608 C C . ASN A 1 323 ? -9.599 -3.354 22.184 1.00 98.75 323 ASN A C 1
ATOM 2610 O O . ASN A 1 323 ? -8.666 -4.155 22.141 1.00 98.75 323 ASN A O 1
ATOM 2614 N N . GLU A 1 324 ? -10.067 -2.762 21.083 1.00 98.69 324 GLU A N 1
ATOM 2615 C CA . GLU A 1 324 ? -9.512 -3.014 19.743 1.00 98.69 324 GLU A CA 1
ATOM 2616 C C . GLU A 1 324 ? -8.045 -2.563 19.640 1.00 98.69 324 GLU A C 1
ATOM 2618 O O . GLU A 1 324 ? -7.189 -3.292 19.130 1.00 98.69 324 GLU A O 1
ATOM 2623 N N . TYR A 1 325 ? -7.705 -1.407 20.218 1.00 98.81 325 TYR A N 1
ATOM 2624 C CA . TYR A 1 325 ? -6.311 -0.965 20.310 1.00 98.81 325 TYR A CA 1
ATOM 2625 C C . TYR A 1 325 ? -5.466 -1.873 21.213 1.00 98.81 325 TYR A C 1
ATOM 2627 O O . TYR A 1 325 ? -4.315 -2.167 20.878 1.00 98.81 325 TYR A O 1
ATOM 2635 N N . ARG A 1 326 ? -6.009 -2.346 22.345 1.00 98.81 326 ARG A N 1
ATOM 2636 C CA . ARG A 1 326 ? -5.299 -3.286 23.235 1.00 98.81 326 ARG A CA 1
ATOM 2637 C C . ARG A 1 326 ? -5.053 -4.634 22.555 1.00 98.81 326 ARG A C 1
ATOM 2639 O O . ARG A 1 326 ? -3.978 -5.209 22.724 1.00 98.81 326 ARG A O 1
ATOM 2646 N N . GLU A 1 327 ? -6.000 -5.116 21.755 1.00 98.75 327 GLU A N 1
ATOM 2647 C CA . GLU A 1 327 ? -5.847 -6.330 20.953 1.00 98.75 327 GLU A CA 1
ATOM 2648 C C . GLU A 1 327 ? -4.734 -6.180 19.910 1.00 98.75 327 GLU A C 1
ATOM 2650 O O . GLU A 1 327 ? -3.828 -7.021 19.852 1.00 98.75 327 GLU A O 1
ATOM 2655 N N . ALA A 1 328 ? -4.756 -5.087 19.138 1.00 98.81 328 ALA A N 1
ATOM 2656 C CA . ALA A 1 328 ? -3.713 -4.776 18.164 1.00 98.81 328 ALA A CA 1
ATOM 2657 C C . ALA A 1 328 ? -2.332 -4.667 18.835 1.00 98.81 328 ALA A C 1
ATOM 2659 O O . ALA A 1 328 ? -1.367 -5.287 18.381 1.00 98.81 328 ALA A O 1
ATOM 2660 N N . LEU A 1 329 ? -2.243 -3.964 19.971 1.00 98.88 329 LEU A N 1
ATOM 2661 C CA . LEU A 1 329 ? -1.024 -3.861 20.777 1.00 98.88 329 LEU A CA 1
ATOM 2662 C C . LEU A 1 329 ? -0.516 -5.237 21.227 1.00 98.88 329 LEU A C 1
ATOM 2664 O O . LEU A 1 329 ? 0.672 -5.534 21.087 1.00 98.88 329 LEU A O 1
ATOM 2668 N N . GLY A 1 330 ? -1.401 -6.086 21.754 1.00 98.81 330 GLY A N 1
ATOM 2669 C CA . GLY A 1 330 ? -1.055 -7.436 22.193 1.00 98.81 330 GLY A CA 1
ATOM 2670 C C . GLY A 1 330 ? -0.514 -8.296 21.050 1.00 98.81 330 GLY A C 1
ATOM 2671 O O . GLY A 1 330 ? 0.462 -9.027 21.232 1.00 98.81 330 GLY A O 1
ATOM 2672 N N . LEU A 1 331 ? -1.098 -8.179 19.854 1.00 98.75 331 LEU A N 1
ATOM 2673 C CA . LEU A 1 331 ? -0.594 -8.848 18.656 1.00 98.75 331 LEU A CA 1
ATOM 2674 C C . LEU A 1 331 ? 0.804 -8.348 18.279 1.00 98.75 331 LEU A C 1
ATOM 2676 O O . LEU A 1 331 ? 1.706 -9.168 18.091 1.00 98.75 331 LEU A O 1
ATOM 2680 N N . TYR A 1 332 ? 1.014 -7.032 18.206 1.00 98.75 332 TYR A N 1
ATOM 2681 C CA . TYR A 1 332 ? 2.318 -6.476 17.841 1.00 98.75 332 TYR A CA 1
ATOM 2682 C C . TYR A 1 332 ? 3.407 -6.805 18.868 1.00 98.75 332 TYR A C 1
ATOM 2684 O O . TYR A 1 332 ? 4.527 -7.126 18.476 1.00 98.75 332 TYR A O 1
ATOM 2692 N N . ARG A 1 333 ? 3.094 -6.838 20.170 1.00 98.75 333 ARG A N 1
ATOM 2693 C CA . ARG A 1 333 ? 4.044 -7.279 21.208 1.00 98.75 333 ARG A CA 1
ATOM 2694 C C . ARG A 1 333 ? 4.471 -8.740 21.030 1.00 98.75 333 ARG A C 1
ATOM 2696 O O . ARG A 1 333 ? 5.665 -9.022 21.062 1.00 98.75 333 ARG A O 1
ATOM 2703 N N . ARG A 1 334 ? 3.541 -9.651 20.718 1.00 98.50 334 ARG A N 1
ATOM 2704 C CA . ARG A 1 334 ? 3.884 -11.055 20.400 1.00 98.50 334 ARG A CA 1
ATOM 2705 C C . ARG A 1 334 ? 4.746 -11.187 19.143 1.00 98.50 334 ARG A C 1
ATOM 2707 O O . ARG A 1 334 ? 5.593 -12.073 19.058 1.00 98.50 334 ARG A O 1
ATOM 2714 N N . LEU A 1 335 ? 4.536 -10.329 18.143 1.00 98.19 335 LEU A N 1
ATOM 2715 C CA . LEU A 1 335 ? 5.407 -10.283 16.964 1.00 98.19 335 LEU A CA 1
ATOM 2716 C C . LEU A 1 335 ? 6.798 -9.739 17.309 1.00 98.19 335 LEU A C 1
ATOM 2718 O O . LEU A 1 335 ? 7.789 -10.227 16.769 1.00 98.19 335 LEU A O 1
ATOM 2722 N N . LEU A 1 336 ? 6.886 -8.776 18.229 1.00 98.19 336 LEU A N 1
ATOM 2723 C CA . LEU A 1 336 ? 8.146 -8.175 18.662 1.00 98.19 336 LEU A CA 1
ATOM 2724 C C . LEU A 1 336 ? 9.068 -9.194 19.348 1.00 98.19 336 LEU A C 1
ATOM 2726 O O . LEU A 1 336 ? 10.284 -9.134 19.166 1.00 98.19 336 LEU A O 1
ATOM 2730 N N . GLU A 1 337 ? 8.507 -10.152 20.085 1.00 97.31 337 GLU A N 1
ATOM 2731 C CA . GLU A 1 337 ? 9.244 -11.275 20.690 1.00 97.31 337 GLU A CA 1
ATOM 2732 C C . GLU A 1 337 ? 9.912 -12.177 19.639 1.00 97.31 337 GLU A C 1
ATOM 2734 O O . GLU A 1 337 ? 10.974 -12.744 19.883 1.00 97.31 337 GLU A O 1
ATOM 2739 N N . LYS A 1 338 ? 9.309 -12.285 18.449 1.00 94.56 338 LYS A N 1
ATOM 2740 C CA . LYS A 1 338 ? 9.771 -13.145 17.344 1.00 94.56 338 LYS A CA 1
ATOM 2741 C C . LYS A 1 338 ? 10.547 -12.380 16.266 1.00 94.56 338 LYS A C 1
ATOM 2743 O O . LYS A 1 338 ? 11.079 -12.994 15.332 1.00 94.56 338 LYS A O 1
ATOM 2748 N N . ALA A 1 339 ? 10.605 -11.054 16.368 1.00 96.31 339 ALA A N 1
ATOM 2749 C CA . ALA A 1 339 ? 11.282 -10.186 15.413 1.00 96.31 339 ALA A CA 1
ATOM 2750 C C . ALA A 1 339 ? 12.788 -10.491 15.341 1.00 96.31 339 ALA A C 1
ATOM 2752 O O . ALA A 1 339 ? 13.363 -11.070 16.266 1.00 96.31 339 ALA A O 1
ATOM 2753 N N . ARG A 1 340 ? 13.408 -10.162 14.208 1.00 93.69 340 ARG A N 1
ATOM 2754 C CA . ARG A 1 340 ? 14.851 -10.324 13.976 1.00 93.69 340 ARG A CA 1
ATOM 2755 C C . ARG A 1 340 ? 15.616 -9.022 14.157 1.00 93.69 340 ARG A C 1
ATOM 2757 O O . ARG A 1 340 ? 15.000 -7.942 13.965 1.00 93.69 340 ARG A O 1
#

Solvent-accessible surface area (backbone atoms only — not comparable to full-atom values): 18272 Å² total; per-residue (Å²): 135,84,84,63,48,67,48,74,52,72,36,57,49,49,91,93,42,83,46,69,37,39,54,38,34,41,39,50,26,81,65,88,82,90,70,77,74,83,43,58,50,69,54,36,55,52,34,51,76,47,68,25,47,36,34,38,50,42,81,73,34,72,43,37,72,33,41,41,71,60,45,58,45,41,30,35,28,67,34,18,54,81,61,55,87,48,85,71,75,72,25,62,66,61,52,90,74,57,57,74,90,70,67,56,44,60,57,101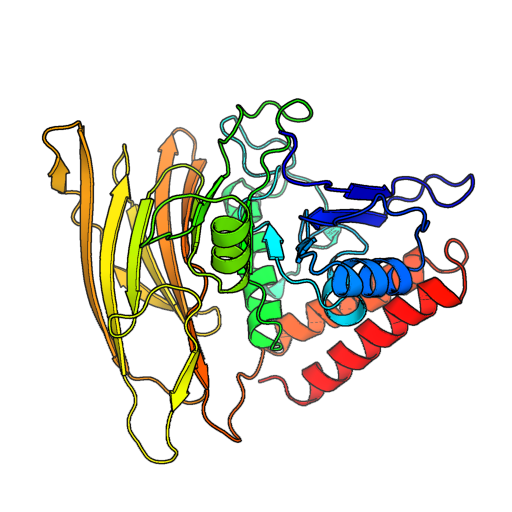,80,30,40,38,68,60,14,52,53,47,48,41,51,51,52,52,33,40,41,44,27,70,67,47,87,52,25,56,26,37,39,32,52,53,89,82,44,94,27,63,80,69,46,19,32,56,51,58,66,54,95,85,55,91,46,73,69,58,48,50,55,20,45,74,49,13,26,26,32,22,25,51,67,36,45,77,54,58,28,50,71,86,34,56,29,31,42,77,42,82,45,62,85,96,54,92,44,70,46,38,42,34,42,36,42,34,26,75,57,61,49,69,40,32,34,37,31,43,76,73,38,78,78,39,80,42,77,49,70,48,42,77,41,95,92,57,32,22,41,20,82,44,78,50,75,42,83,56,72,72,20,40,40,39,33,46,36,37,35,30,72,43,82,92,82,37,73,30,34,24,38,40,16,46,27,38,36,46,25,86,98,35,72,55,61,26,50,38,69,50,34,49,47,55,32,50,52,33,56,54,42,49,64,73,35,59,94,68,54,55,71,72,35,49,46,44,37,51,51,30,31,54,51,34,50,59,48,42,76,62,31,84

pLDDT: mean 95.09, std 5.38, range [50.69, 98.94]

Nearest PDB structures (foldseek):
  1moj-assembly1_A  TM=8.575E-01  e=4.494E+00  Halobacterium salinarum
  4v96-assembly1_AF  TM=3.959E-01  e=3.892E-01  Lactococcus phage TP901-1
  7wa9-assembly1_A  TM=2.486E-01  e=6.494E-01  Mycolicibacterium smegmatis MC2 155
  8d9o-assembly1_A  TM=4.322E-01  e=8.403E+00  synthetic construct
  1z94-assembly1_A  TM=1.925E-01  e=2.544E+00  Chromobacterium violaceum ATCC 12472

Foldseek 3Di:
DPQADKDKDWDQAFDPGGDGQGIKMWIRFPDDDPDDDPVCLVVLVNSVVRVTAMEQQALQGLCRLLCCVRSVHAEYALAHQQQAPDARDCQPPSQVLQFVVLVQDADPSHGHSRSRSSSSLLLVLLCVLLVSQHAYAHDNPPVVDPHDPPQKGKDFDDPPDDDPVSRVVRSSLQLIKIKNFKDDDKDWVNHGASAEAEDEPPDWDKTWIWDKIWGQADWQWKFKDKSSDGPDIDGFPQPADPVHTGMGTDTDMDIDDFKIKIKMKTWDADPPRHIIMMIGHIYIYHYPPGGRARALSSLVSSLVSLVVSLVSCVVPDDPSNSVSSVVSNVSSVVSSVRHD

Mean predicted aligned error: 3.68 Å